Protein 5J6C (pdb70)

Structure (mmCIF, N/CA/C/O backbone):
data_5J6C
#
_entry.id   5J6C
#
_cell.length_a   67.908
_cell.length_b   70.732
_cell.length_c   87.882
_cell.angle_alpha   90.000
_cell.angle_beta   90.000
_cell.angle_gamma   90.000
#
_symmetry.space_group_name_H-M   'P 21 21 21'
#
loop_
_entity.id
_entity.type
_entity.pdbx_description
1 polymer 'Putative reductase'
2 non-polymer 'FLAVIN MONONUCLEOTIDE'
3 non-polymer IMIDAZOLE
4 water water
#
loop_
_atom_site.group_PDB
_atom_site.id
_atom_site.type_symbol
_atom_site.label_atom_id
_atom_site.label_alt_id
_atom_site.label_comp_id
_atom_site.label_asym_id
_atom_site.label_entity_id
_atom_site.label_seq_id
_atom_site.pdbx_PDB_ins_code
_atom_site.Cartn_x
_atom_site.Cartn_y
_atom_site.Cartn_z
_atom_site.occupancy
_atom_site.B_iso_or_equiv
_atom_site.auth_seq_id
_atom_site.auth_comp_id
_atom_site.auth_asym_id
_atom_site.auth_atom_id
_atom_site.pdbx_PDB_model_num
ATOM 1 N N . MET A 1 29 ? 8.445 142.636 12.939 1.00 25.07 7 MET A N 1
ATOM 2 C CA . MET A 1 29 ? 8.987 143.967 13.246 1.00 32.23 7 MET A CA 1
ATOM 3 C C . MET A 1 29 ? 7.938 145.060 13.070 1.00 28.22 7 MET A C 1
ATOM 4 O O . MET A 1 29 ? 7.703 145.855 13.982 1.00 27.85 7 MET A O 1
ATOM 9 N N . ILE A 1 30 ? 7.311 145.111 11.890 1.00 23.04 8 ILE A N 1
ATOM 10 C CA . ILE A 1 30 ? 6.094 145.903 11.761 1.00 24.76 8 ILE A CA 1
ATOM 11 C C . ILE A 1 30 ? 5.042 145.409 12.749 1.00 23.71 8 ILE A C 1
ATOM 12 O O . ILE A 1 30 ? 4.357 146.210 13.392 1.00 22.06 8 ILE A O 1
ATOM 17 N N . GLY A 1 31 ? 4.910 144.084 12.902 1.00 25.81 9 GLY A N 1
ATOM 18 C CA . GLY A 1 31 ? 4.016 143.556 13.927 1.00 22.74 9 GLY A CA 1
ATOM 19 C C . GLY A 1 31 ? 4.460 143.961 15.318 1.00 20.55 9 GLY A C 1
ATOM 20 O O . GLY A 1 31 ? 3.660 144.403 16.140 1.00 24.68 9 GLY A O 1
ATOM 21 N N . PHE A 1 32 ? 5.756 143.828 15.582 1.00 24.00 10 PHE A N 1
ATOM 22 C CA . PHE A 1 32 ? 6.385 144.384 16.779 1.00 25.37 10 PHE A CA 1
ATOM 23 C C . PHE A 1 32 ? 5.981 145.843 17.022 1.00 25.60 10 PHE A C 1
ATOM 24 O O . PHE A 1 32 ? 5.532 146.205 18.119 1.00 23.45 10 PHE A O 1
ATOM 32 N N . LEU A 1 33 ? 6.112 146.695 15.996 1.00 22.28 11 LEU A N 1
ATOM 33 C CA . LEU A 1 33 ? 5.844 148.124 16.186 1.00 24.76 11 LEU A CA 1
ATOM 34 C C . LEU A 1 33 ? 4.354 148.426 16.293 1.00 23.59 11 LEU A C 1
ATOM 35 O O . LEU A 1 33 ? 3.969 149.386 16.973 1.00 21.49 11 LEU A O 1
ATOM 40 N N . LYS A 1 34 ? 3.505 147.643 15.617 1.00 22.88 12 LYS A N 1
ATOM 41 C CA . LYS A 1 34 ? 2.064 147.834 15.751 1.00 21.56 12 LYS A CA 1
ATOM 42 C C . LYS A 1 34 ? 1.586 147.599 17.181 1.00 22.96 12 LYS A C 1
ATOM 43 O O . LYS A 1 34 ? 0.587 148.193 17.607 1.00 25.14 12 LYS A O 1
ATOM 49 N N . LYS A 1 35 ? 2.270 146.739 17.929 1.00 20.69 13 LYS A N 1
ATOM 50 C CA . LYS A 1 35 ? 1.896 146.439 19.304 1.00 24.09 13 LYS A CA 1
ATOM 51 C C . LYS A 1 35 ? 2.562 147.357 20.328 1.00 23.48 13 LYS A C 1
ATOM 52 O O . LYS A 1 35 ? 2.258 147.241 21.519 1.00 25.43 13 LYS A O 1
ATOM 58 N N . ARG A 1 36 ? 3.468 148.247 19.902 1.00 20.96 14 ARG A N 1
ATOM 59 C CA . ARG A 1 36 ? 4.118 149.201 20.801 1.00 19.49 14 ARG A CA 1
ATOM 60 C C . ARG A 1 36 ? 3.178 150.374 21.065 1.00 19.18 14 ARG A C 1
ATOM 61 O O . ARG A 1 36 ? 2.885 151.155 20.153 1.00 18.31 14 ARG A O 1
ATOM 69 N N . ARG A 1 37 ? 2.713 150.500 22.311 1.00 22.03 15 ARG A N 1
ATOM 70 C CA . ARG A 1 37 ? 1.861 151.597 22.766 1.00 19.84 15 ARG A CA 1
ATOM 71 C C . ARG A 1 37 ? 2.449 152.179 24.044 1.00 20.87 15 ARG A C 1
ATOM 72 O O . ARG A 1 37 ? 2.983 151.440 24.873 1.00 23.39 15 ARG A O 1
ATOM 80 N N . SER A 1 38 ? 2.349 153.497 24.206 1.00 19.14 16 SER A N 1
ATOM 81 C CA . SER A 1 38 ? 2.873 154.132 25.412 1.00 22.49 16 SER A CA 1
ATOM 82 C C . SER A 1 38 ? 2.058 153.723 26.635 1.00 19.52 16 SER A C 1
ATOM 83 O O . SER A 1 38 ? 0.826 153.720 26.617 1.00 19.23 16 SER A O 1
ATOM 86 N N . ILE A 1 39 ? 2.756 153.395 27.713 1.00 21.11 17 ILE A N 1
ATOM 87 C CA . ILE A 1 39 ? 2.127 152.885 28.924 1.00 22.51 17 ILE A CA 1
ATOM 88 C C . ILE A 1 39 ? 2.432 153.846 30.066 1.00 20.97 17 ILE A C 1
ATOM 89 O O . ILE A 1 39 ? 3.593 154.195 30.303 1.00 20.13 17 ILE A O 1
ATOM 94 N N . ARG A 1 40 ? 1.385 154.275 30.764 1.00 21.73 18 ARG A N 1
ATOM 95 C CA . ARG A 1 40 ? 1.509 155.214 31.867 1.00 19.40 18 ARG A CA 1
ATOM 96 C C . ARG A 1 40 ? 0.920 154.665 33.161 1.00 24.04 18 ARG A C 1
ATOM 97 O O . ARG A 1 40 ? 0.836 155.403 34.150 1.00 23.57 18 ARG A O 1
ATOM 105 N N . LYS A 1 41 ? 0.492 153.398 33.179 1.00 21.46 19 LYS A N 1
ATOM 106 C CA . LYS A 1 41 ? 0.005 152.742 34.391 1.00 24.12 19 LYS A CA 1
ATOM 107 C C . LYS A 1 41 ? 0.667 151.372 34.503 1.00 23.25 19 LYS A C 1
ATOM 108 O O . LYS A 1 41 ? 0.603 150.578 33.557 1.00 22.33 19 LYS A O 1
ATOM 114 N N . TYR A 1 42 ? 1.311 151.098 35.649 1.00 20.06 20 TYR A N 1
ATOM 115 C CA . TYR A 1 42 ? 2.212 149.957 35.779 1.00 23.90 20 TYR A CA 1
ATOM 116 C C . TYR A 1 42 ? 1.854 149.066 36.965 1.00 25.12 20 TYR A C 1
ATOM 117 O O . TYR A 1 42 ? 1.348 149.531 37.991 1.00 25.25 20 TYR A O 1
ATOM 126 N N . LYS A 1 43 ? 2.147 147.776 36.815 1.00 20.22 21 LYS A N 1
ATOM 127 C CA . LYS A 1 43 ? 2.060 146.871 37.947 1.00 27.29 21 LYS A CA 1
ATOM 128 C C . LYS A 1 43 ? 3.101 147.256 38.997 1.00 26.89 21 LYS A C 1
ATOM 129 O O . LYS A 1 43 ? 4.094 147.925 38.708 1.00 22.87 21 LYS A O 1
ATOM 135 N N . ASP A 1 44 ? 2.846 146.843 40.238 1.00 28.20 22 ASP A N 1
ATOM 136 C CA . ASP A 1 44 ? 3.711 147.188 41.367 1.00 32.48 22 ASP A CA 1
ATOM 137 C C . ASP A 1 44 ? 4.822 146.144 41.472 1.00 29.34 22 ASP A C 1
ATOM 138 O O . ASP A 1 44 ? 4.917 145.373 42.423 1.00 28.66 22 ASP A O 1
ATOM 143 N N . VAL A 1 45 ? 5.672 146.135 40.448 1.00 28.11 23 VAL A N 1
ATOM 144 C CA . VAL A 1 45 ? 6.647 145.074 40.217 1.00 26.42 23 VAL A CA 1
ATOM 145 C C . VAL A 1 45 ? 7.949 145.713 39.754 1.00 27.49 23 VAL A C 1
ATOM 146 O O . VAL A 1 45 ? 7.951 146.497 38.801 1.00 27.96 23 VAL A O 1
ATOM 150 N N . GLU A 1 46 ? 9.056 145.374 40.412 1.00 27.03 24 GLU A N 1
ATOM 151 C CA . GLU A 1 46 ? 10.355 145.880 39.997 1.00 23.79 24 GLU A CA 1
ATOM 152 C C . GLU A 1 46 ? 10.704 145.354 38.604 1.00 31.72 24 GLU A C 1
ATOM 153 O O . GLU A 1 46 ? 10.252 144.281 38.195 1.00 33.54 24 GLU A O 1
ATOM 159 N N . VAL A 1 47 ? 11.492 146.121 37.852 1.00 27.51 25 VAL A N 1
ATOM 160 C CA . VAL A 1 47 ? 12.023 145.638 36.579 1.00 25.50 25 VAL A CA 1
ATOM 161 C C . VAL A 1 47 ? 13.317 144.890 36.875 1.00 27.22 25 VAL A C 1
ATOM 162 O O . VAL A 1 47 ? 14.257 145.463 37.432 1.00 22.15 25 VAL A O 1
ATOM 166 N N . GLU A 1 48 ? 13.356 143.599 36.542 1.00 25.42 26 GLU A N 1
ATOM 167 C CA . GLU A 1 48 ? 14.445 142.765 37.029 1.00 29.11 26 GLU A CA 1
ATOM 168 C C . GLU A 1 48 ? 15.743 143.134 36.334 1.00 27.80 26 GLU A C 1
ATOM 169 O O . GLU A 1 48 ? 15.747 143.640 35.206 1.00 28.01 26 GLU A O 1
ATOM 175 N N . LYS A 1 49 ? 16.851 142.868 37.034 1.00 24.31 27 LYS A N 1
ATOM 176 C CA . LYS A 1 49 ? 18.154 143.388 36.636 1.00 31.72 27 LYS A CA 1
ATOM 177 C C . LYS A 1 49 ? 18.531 142.919 35.242 1.00 32.83 27 LYS A C 1
ATOM 178 O O . LYS A 1 49 ? 19.127 143.678 34.460 1.00 30.43 27 LYS A O 1
ATOM 184 N N . GLU A 1 50 ? 18.156 141.685 34.900 1.00 25.31 28 GLU A N 1
ATOM 185 C CA . GLU A 1 50 ? 18.522 141.125 33.606 1.00 29.49 28 GLU A CA 1
ATOM 186 C C . GLU A 1 50 ? 17.859 141.875 32.449 1.00 28.57 28 GLU A C 1
ATOM 187 O O . GLU A 1 50 ? 18.424 141.942 31.351 1.00 25.43 28 GLU A O 1
ATOM 193 N N . LYS A 1 51 ? 16.666 142.437 32.668 1.00 27.93 29 LYS A N 1
ATOM 194 C CA . LYS A 1 51 ? 16.013 143.219 31.622 1.00 20.53 29 LYS A CA 1
ATOM 195 C C . LYS A 1 51 ? 16.563 144.639 31.571 1.00 21.93 29 LYS A C 1
ATOM 196 O O . LYS A 1 51 ? 16.799 145.168 30.481 1.00 24.75 29 LYS A O 1
ATOM 202 N N . LEU A 1 52 ? 16.775 145.270 32.732 1.00 22.75 30 LEU A N 1
ATOM 203 C CA . LEU A 1 52 ? 17.459 146.561 32.761 1.00 21.96 30 LEU A CA 1
ATOM 204 C C . LEU A 1 52 ? 18.761 146.503 31.979 1.00 25.06 30 LEU A C 1
ATOM 205 O O . LEU A 1 52 ? 19.049 147.396 31.166 1.00 23.04 30 LEU A O 1
ATOM 210 N N . ASP A 1 53 ? 19.544 145.436 32.190 1.00 22.61 31 ASP A N 1
ATOM 211 C CA . ASP A 1 53 ? 20.855 145.333 31.562 1.00 24.00 31 ASP A CA 1
ATOM 212 C C . ASP A 1 53 ? 20.742 145.308 30.041 1.00 22.42 31 ASP A C 1
ATOM 213 O O . ASP A 1 53 ? 21.528 145.957 29.347 1.00 21.77 31 ASP A O 1
ATOM 218 N N . LYS A 1 54 ? 19.775 144.559 29.506 1.00 24.24 32 LYS A N 1
ATOM 219 C CA . LYS A 1 54 ? 19.605 144.512 28.059 1.00 25.65 32 LYS A CA 1
ATOM 220 C C . LYS A 1 54 ? 19.125 145.857 27.512 1.00 24.09 32 LYS A C 1
ATOM 221 O O . LYS A 1 54 ? 19.517 146.254 26.410 1.00 23.95 32 LYS A O 1
ATOM 227 N N . ILE A 1 55 ? 18.282 146.571 28.266 1.00 21.70 33 ILE A N 1
ATOM 228 C CA . ILE A 1 55 ? 17.846 147.911 27.853 1.00 23.30 33 ILE A CA 1
ATOM 229 C C . ILE A 1 55 ? 19.034 148.865 27.770 1.00 23.96 33 ILE A C 1
ATOM 230 O O . ILE A 1 55 ? 19.166 149.642 26.817 1.00 22.52 33 ILE A O 1
ATOM 235 N N . LEU A 1 56 ? 19.921 148.817 28.762 1.00 23.87 34 LEU A N 1
ATOM 236 C CA . LEU A 1 56 ? 21.088 149.689 28.739 1.00 23.72 34 LEU A CA 1
ATOM 237 C C . LEU A 1 56 ? 22.038 149.328 27.597 1.00 24.92 34 LEU A C 1
ATOM 238 O O . LEU A 1 56 ? 22.649 150.216 26.995 1.00 23.06 34 LEU A O 1
ATOM 243 N N . LYS A 1 57 ? 22.180 148.030 27.293 1.00 25.35 35 LYS A N 1
ATOM 244 C CA . LYS A 1 57 ? 23.002 147.605 26.160 1.00 26.31 35 LYS A CA 1
ATOM 245 C C . LYS A 1 57 ? 22.463 148.148 24.844 1.00 22.52 35 LYS A C 1
ATOM 246 O O . LYS A 1 57 ? 23.237 148.588 23.992 1.00 25.44 35 LYS A O 1
ATOM 252 N N . ALA A 1 58 ? 21.140 148.108 24.647 1.00 23.36 36 ALA A N 1
ATOM 253 C CA . ALA A 1 58 ? 20.571 148.684 23.428 1.00 23.52 36 ALA A CA 1
ATOM 254 C C . ALA A 1 58 ? 20.871 150.173 23.337 1.00 24.50 36 ALA A C 1
ATOM 255 O O . ALA A 1 58 ? 21.250 150.674 22.269 1.00 23.48 36 ALA A O 1
ATOM 257 N N . ALA A 1 59 ? 20.717 150.895 24.451 1.00 25.38 37 ALA A N 1
ATOM 258 C CA . ALA A 1 59 ? 21.007 152.330 24.455 1.00 21.31 37 ALA A CA 1
ATOM 259 C C . ALA A 1 59 ? 22.464 152.607 24.102 1.00 23.31 37 ALA A C 1
ATOM 260 O O . ALA A 1 59 ? 22.757 153.516 23.315 1.00 24.62 37 ALA A O 1
ATOM 262 N N . LEU A 1 60 ? 23.392 151.825 24.659 1.00 22.38 38 LEU A N 1
ATOM 263 C CA . LEU A 1 60 ? 24.808 152.052 24.402 1.00 22.84 38 LEU A CA 1
ATOM 264 C C . LEU A 1 60 ? 25.224 151.708 22.973 1.00 22.63 38 LEU A C 1
ATOM 265 O O . LEU A 1 60 ? 26.343 152.053 22.578 1.00 20.42 38 LEU A O 1
ATOM 270 N N . LEU A 1 61 ? 24.367 151.038 22.202 1.00 17.41 39 LEU A N 1
ATOM 271 C CA . LEU A 1 61 ? 24.662 150.676 20.818 1.00 23.45 39 LEU A CA 1
ATOM 272 C C . LEU A 1 61 ? 24.067 151.663 19.821 1.00 23.00 39 LEU A C 1
ATOM 273 O O . LEU A 1 61 ? 24.121 151.423 18.609 1.00 20.20 39 LEU A O 1
ATOM 278 N N . ALA A 1 62 ? 23.491 152.756 20.306 1.00 21.27 40 ALA A N 1
ATOM 279 C CA . ALA A 1 62 ? 22.786 153.675 19.429 1.00 22.02 40 ALA A CA 1
ATOM 280 C C . ALA A 1 62 ? 23.771 154.429 18.533 1.00 23.54 40 ALA A C 1
ATOM 281 O O . ALA A 1 62 ? 24.844 154.848 18.994 1.00 21.60 40 ALA A O 1
ATOM 283 N N . PRO A 1 63 ? 23.437 154.623 17.254 1.00 21.90 41 PRO A N 1
ATOM 284 C CA . PRO A 1 63 ? 24.289 155.453 16.400 1.00 19.17 41 PRO A CA 1
ATOM 285 C C . PRO A 1 63 ? 24.214 156.905 16.848 1.00 22.94 41 PRO A C 1
ATOM 286 O O . PRO A 1 63 ? 23.152 157.399 17.237 1.00 20.27 41 PRO A O 1
ATOM 290 N N . SER A 1 64 ? 25.355 157.585 16.799 1.00 20.94 42 SER A N 1
ATOM 291 C CA . SER A 1 64 ? 25.436 158.984 17.192 1.00 22.79 42 SER A CA 1
ATOM 292 C C . SER A 1 64 ? 26.218 159.764 16.143 1.00 22.08 42 SER A C 1
ATOM 293 O O . SER A 1 64 ? 27.051 159.209 15.429 1.00 22.18 42 SER A O 1
ATOM 296 N N . SER A 1 65 ? 25.919 161.054 16.031 1.00 25.79 43 SER A N 1
ATOM 297 C CA . SER A 1 65 ? 26.656 161.912 15.111 1.00 23.38 43 SER A CA 1
ATOM 298 C C . SER A 1 65 ? 28.151 161.836 15.396 1.00 25.10 43 SER A C 1
ATOM 299 O O . SER A 1 65 ? 28.577 161.947 16.546 1.00 26.29 43 SER A O 1
ATOM 302 N N . LYS A 1 66 ? 28.946 161.601 14.348 1.00 26.05 44 LYS A N 1
ATOM 303 C CA . LYS A 1 66 ? 30.407 161.505 14.445 1.00 25.42 44 LYS A CA 1
ATOM 304 C C . LYS A 1 66 ? 30.876 160.414 15.402 1.00 28.54 44 LYS A C 1
ATOM 305 O O . LYS A 1 66 ? 32.008 160.468 15.902 1.00 28.76 44 LYS A O 1
ATOM 311 N N . GLY A 1 67 ? 30.031 159.429 15.688 1.00 25.99 45 GLY A N 1
ATOM 312 C CA . GLY A 1 67 ? 30.338 158.432 16.703 1.00 28.47 45 GLY A CA 1
ATOM 313 C C . GLY A 1 67 ? 30.618 158.996 18.087 1.00 30.19 45 GLY A C 1
ATOM 314 O O . GLY A 1 67 ? 31.125 158.278 18.955 1.00 33.15 45 GLY A O 1
ATOM 315 N N . LEU A 1 68 ? 30.269 160.268 18.321 1.00 27.94 46 LEU A N 1
ATOM 316 C CA . LEU A 1 68 ? 30.710 160.963 19.527 1.00 27.33 46 LEU A CA 1
ATOM 317 C C . LEU A 1 68 ? 29.979 160.516 20.784 1.00 32.10 46 LEU A C 1
ATOM 318 O O . LEU A 1 68 ? 30.452 160.811 21.889 1.00 32.41 46 LEU A O 1
ATOM 323 N N . ARG A 1 69 ? 28.832 159.849 20.650 1.00 26.51 47 ARG A N 1
ATOM 324 C CA . ARG A 1 69 ? 28.076 159.342 21.796 1.00 26.75 47 ARG A CA 1
ATOM 325 C C . ARG A 1 69 ? 27.895 160.409 22.883 1.00 26.52 47 ARG A C 1
ATOM 326 O O . ARG A 1 69 ? 28.273 160.225 24.037 1.00 21.64 47 ARG A O 1
ATOM 334 N N . THR A 1 70 ? 27.289 161.537 22.500 1.00 26.70 48 THR A N 1
ATOM 335 C CA . THR A 1 70 ? 27.165 162.657 23.433 1.00 26.42 48 THR A CA 1
ATOM 336 C C . THR A 1 70 ? 26.291 162.334 24.645 1.00 27.29 48 THR A C 1
ATOM 337 O O . THR A 1 70 ? 26.349 163.062 25.639 1.00 23.95 48 THR A O 1
ATOM 341 N N . TRP A 1 71 ? 25.476 161.282 24.584 1.00 24.81 49 TRP A N 1
ATOM 342 C CA . TRP A 1 71 ? 24.485 161.048 25.617 1.00 22.26 49 TRP A CA 1
ATOM 343 C C . TRP A 1 71 ? 25.102 160.416 26.867 1.00 26.39 49 TRP A C 1
ATOM 344 O O . TRP A 1 71 ? 26.256 159.982 26.881 1.00 23.89 49 TRP A O 1
ATOM 355 N N . GLU A 1 72 ? 24.310 160.417 27.942 1.00 23.86 50 GLU A N 1
ATOM 356 C CA . GLU A 1 72 ? 24.541 159.632 29.154 1.00 27.89 50 GLU A CA 1
ATOM 357 C C . GLU A 1 72 ? 23.183 159.278 29.739 1.00 23.75 50 GLU A C 1
ATOM 358 O O . GLU A 1 72 ? 22.177 159.937 29.463 1.00 21.04 50 GLU A O 1
ATOM 364 N N . PHE A 1 73 ? 23.163 158.235 30.559 1.00 19.36 51 PHE A N 1
ATOM 365 C CA . PHE A 1 73 ? 21.922 157.675 31.076 1.00 22.05 51 PHE A CA 1
ATOM 366 C C . PHE A 1 73 ? 21.966 157.637 32.595 1.00 21.85 51 PHE A C 1
ATOM 367 O O . PHE A 1 73 ? 22.954 157.192 33.187 1.00 22.31 51 PHE A O 1
ATOM 375 N N . ILE A 1 74 ? 20.911 158.140 33.217 1.00 20.06 52 ILE A N 1
ATOM 376 C CA . ILE A 1 74 ? 20.742 158.072 34.658 1.00 21.28 52 ILE A CA 1
ATOM 377 C C . ILE A 1 74 ? 19.578 157.132 34.925 1.00 21.51 52 ILE A C 1
ATOM 378 O O . ILE A 1 74 ? 18.412 157.456 34.644 1.00 17.71 52 ILE A O 1
ATOM 383 N N . VAL A 1 75 ? 19.911 155.955 35.441 1.00 20.83 53 VAL A N 1
ATOM 384 C CA . VAL A 1 75 ? 18.928 154.969 35.859 1.00 17.75 53 VAL A CA 1
ATOM 385 C C . VAL A 1 75 ? 18.395 155.354 37.232 1.00 22.77 53 VAL A C 1
ATOM 386 O O . VAL A 1 75 ? 19.166 155.545 38.182 1.00 25.14 53 VAL A O 1
ATOM 390 N N . VAL A 1 76 ? 17.074 155.447 37.354 1.00 19.95 54 VAL A N 1
ATOM 391 C CA . VAL A 1 76 ? 16.441 155.848 38.604 1.00 22.11 54 VAL A CA 1
ATOM 392 C C . VAL A 1 76 ? 15.431 154.784 39.002 1.00 22.84 54 VAL A C 1
ATOM 393 O O . VAL A 1 76 ? 14.500 154.496 38.243 1.00 22.17 54 VAL A O 1
ATOM 397 N N . ASP A 1 77 ? 15.616 154.195 40.186 1.00 24.31 55 ASP A N 1
ATOM 398 C CA . ASP A 1 77 ? 14.635 153.279 40.748 1.00 27.28 55 ASP A CA 1
ATOM 399 C C . ASP A 1 77 ? 14.290 153.608 42.191 1.00 25.58 55 ASP A C 1
ATOM 400 O O . ASP A 1 77 ? 13.486 152.889 42.799 1.00 29.70 55 ASP A O 1
ATOM 405 N N . ASP A 1 78 ? 14.881 154.658 42.754 1.00 26.66 56 ASP A N 1
ATOM 406 C CA . ASP A 1 78 ? 14.528 155.113 44.090 1.00 24.43 56 ASP A CA 1
ATOM 407 C C . ASP A 1 78 ? 13.165 155.789 44.062 1.00 28.56 56 ASP A C 1
ATOM 408 O O . ASP A 1 78 ? 12.936 156.717 43.279 1.00 26.53 56 ASP A O 1
ATOM 413 N N . LYS A 1 79 ? 12.256 155.326 44.925 1.00 28.30 57 LYS A N 1
ATOM 414 C CA . LYS A 1 79 ? 10.872 155.774 44.834 1.00 31.38 57 LYS A CA 1
ATOM 415 C C . LYS A 1 79 ? 10.764 157.273 45.093 1.00 31.60 57 LYS A C 1
ATOM 416 O O . LYS A 1 79 ? 10.002 157.978 44.415 1.00 27.94 57 LYS A O 1
ATOM 422 N N . GLU A 1 80 ? 11.542 157.781 46.053 1.00 28.84 58 GLU A N 1
ATOM 423 C CA . GLU A 1 80 ? 11.485 159.202 46.366 1.00 31.94 58 GLU A CA 1
ATOM 424 C C . GLU A 1 80 ? 11.980 160.043 45.198 1.00 28.05 58 GLU A C 1
ATOM 425 O O . GLU A 1 80 ? 11.382 161.074 44.877 1.00 27.95 58 GLU A O 1
ATOM 431 N N . LYS A 1 81 ? 13.068 159.614 44.549 1.00 26.75 59 LYS A N 1
ATOM 432 C CA . LYS A 1 81 ? 13.547 160.293 43.347 1.00 26.08 59 LYS A CA 1
ATOM 433 C C . LYS A 1 81 ? 12.493 160.279 42.250 1.00 23.58 59 LYS A C 1
ATOM 434 O O . LYS A 1 81 ? 12.347 161.256 41.509 1.00 21.01 59 LYS A O 1
ATOM 440 N N . LEU A 1 82 ? 11.764 159.169 42.119 1.00 24.46 60 LEU A N 1
ATOM 441 C CA . LEU A 1 82 ? 10.755 159.063 41.071 1.00 22.19 60 LEU A CA 1
ATOM 442 C C . LEU A 1 82 ? 9.601 160.024 41.321 1.00 23.80 60 LEU A C 1
ATOM 443 O O . LEU A 1 82 ? 9.049 160.604 40.376 1.00 22.06 60 LEU A O 1
ATOM 448 N N . ILE A 1 83 ? 9.215 160.188 42.590 1.00 24.62 61 ILE A N 1
ATOM 449 C CA . ILE A 1 83 ? 8.215 161.188 42.954 1.00 22.82 61 ILE A CA 1
ATOM 450 C C . ILE A 1 83 ? 8.713 162.584 42.592 1.00 24.27 61 ILE A C 1
ATOM 451 O O . ILE A 1 83 ? 8.011 163.364 41.933 1.00 21.55 61 ILE A O 1
ATOM 456 N N . ASN A 1 84 ? 9.937 162.917 43.020 1.00 20.53 62 ASN A N 1
ATOM 457 C CA . ASN A 1 84 ? 10.520 164.215 42.689 1.00 24.72 62 ASN A CA 1
ATOM 458 C C . ASN A 1 84 ? 10.496 164.460 41.183 1.00 22.94 62 ASN A C 1
ATOM 459 O O . ASN A 1 84 ? 10.080 165.525 40.724 1.00 20.88 62 ASN A O 1
ATOM 464 N N . LEU A 1 85 ? 10.899 163.455 40.400 1.00 18.43 63 LEU A N 1
ATOM 465 C CA . LEU A 1 85 ? 10.972 163.622 38.953 1.00 21.24 63 LEU A CA 1
ATOM 466 C C . LEU A 1 85 ? 9.593 163.697 38.302 1.00 19.92 63 LEU A C 1
ATOM 467 O O . LEU A 1 85 ? 9.452 164.307 37.238 1.00 22.12 63 LEU A O 1
ATOM 472 N N . SER A 1 86 ? 8.566 163.097 38.912 1.00 17.95 64 SER A N 1
ATOM 473 C CA . SER A 1 86 ? 7.218 163.206 38.357 1.00 18.95 64 SER A CA 1
ATOM 474 C C . SER A 1 86 ? 6.682 164.629 38.419 1.00 21.31 64 SER A C 1
ATOM 475 O O . SER A 1 86 ? 5.682 164.939 37.752 1.00 20.65 64 SER A O 1
ATOM 478 N N . GLN A 1 87 ? 7.308 165.489 39.223 1.00 20.23 65 GLN A N 1
ATOM 479 C CA . GLN A 1 87 ? 6.944 166.896 39.340 1.00 22.66 65 GLN A CA 1
ATOM 480 C C . GLN A 1 87 ? 7.710 167.802 38.374 1.00 22.40 65 GLN A C 1
ATOM 481 O O . GLN A 1 87 ? 7.630 169.026 38.506 1.00 21.74 65 GLN A O 1
ATOM 487 N N . CYS A 1 88 ? 8.445 167.241 37.404 1.00 19.71 66 CYS A N 1
ATOM 488 C CA . CYS A 1 88 ? 9.348 168.069 36.604 1.00 19.31 66 CYS A CA 1
ATOM 489 C C . CYS A 1 88 ? 8.600 169.031 35.693 1.00 21.27 66 CYS A C 1
ATOM 490 O O . CYS A 1 88 ? 9.168 170.042 35.271 1.00 20.77 66 CYS A O 1
ATOM 493 N N . ARG A 1 89 ? 7.349 168.734 35.376 1.00 22.17 67 ARG A N 1
ATOM 494 C CA . ARG A 1 89 ? 6.468 169.653 34.669 1.00 20.12 67 ARG A CA 1
ATOM 495 C C . ARG A 1 89 ? 5.211 169.757 35.530 1.00 21.83 67 ARG A C 1
ATOM 496 O O . ARG A 1 89 ? 4.366 168.851 35.531 1.00 23.62 67 ARG A O 1
ATOM 504 N N . THR A 1 90 ? 5.123 170.848 36.304 1.00 21.08 68 THR A N 1
ATOM 505 C CA . THR A 1 90 ? 4.045 170.994 37.280 1.00 22.63 68 THR A CA 1
ATOM 506 C C . THR A 1 90 ? 2.681 171.034 36.624 1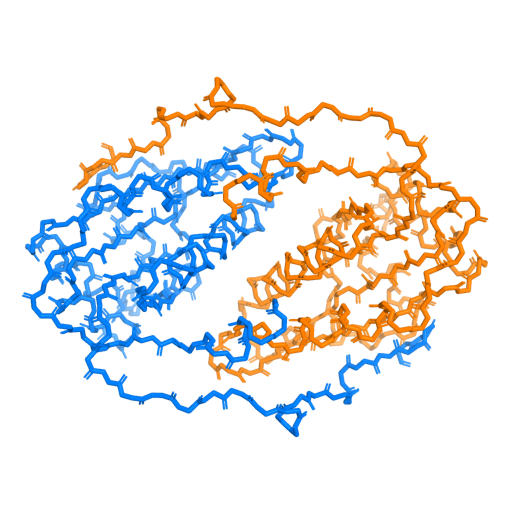.00 22.01 68 THR A C 1
ATOM 507 O O . THR A 1 90 ? 1.676 170.800 37.302 1.00 23.71 68 THR A O 1
ATOM 511 N N . LYS A 1 91 ? 2.614 171.340 35.331 1.00 20.92 69 LYS A N 1
ATOM 512 C CA . LYS A 1 91 ? 1.330 171.419 34.656 1.00 21.44 69 LYS A CA 1
ATOM 513 C C . LYS A 1 91 ? 0.978 170.136 33.914 1.00 24.17 69 LYS A C 1
ATOM 514 O O . LYS A 1 91 ? -0.015 170.111 33.187 1.00 28.59 69 LYS A O 1
ATOM 520 N N . GLY A 1 92 ? 1.750 169.064 34.105 1.00 23.97 70 GLY A N 1
ATOM 521 C CA . GLY A 1 92 ? 1.434 167.781 33.507 1.00 24.04 70 GLY A CA 1
ATOM 522 C C . GLY A 1 92 ? 2.480 167.306 32.519 1.00 30.11 70 GLY A C 1
ATOM 523 O O . GLY A 1 92 ? 3.212 168.121 31.946 1.00 21.02 70 GLY A O 1
ATOM 524 N N . GLY A 1 93 ? 2.560 165.988 32.307 1.00 23.79 71 GLY A N 1
ATOM 525 C CA . GLY A 1 93 ? 3.517 165.442 31.368 1.00 23.24 71 GLY A CA 1
ATOM 526 C C . GLY A 1 93 ? 4.170 164.183 31.894 1.00 23.96 71 GLY A C 1
ATOM 527 O O . GLY A 1 93 ? 4.336 163.197 31.162 1.00 20.17 71 GLY A O 1
ATOM 528 N N . GLY A 1 94 ? 4.548 164.210 33.167 1.00 23.85 72 GLY A N 1
ATOM 529 C CA . GLY A 1 94 ? 5.219 163.077 33.780 1.00 22.01 72 GLY A CA 1
ATOM 530 C C . GLY A 1 94 ? 4.693 162.704 35.155 1.00 20.06 72 GLY A C 1
ATOM 531 O O . GLY A 1 94 ? 5.390 162.029 35.918 1.00 17.94 72 GLY A O 1
ATOM 532 N N . PHE A 1 95 ? 3.466 163.131 35.481 1.00 18.80 73 PHE A N 1
ATOM 533 C CA . PHE A 1 95 ? 2.904 162.827 36.798 1.00 20.88 73 PHE A CA 1
ATOM 534 C C . PHE A 1 95 ? 2.877 161.326 37.059 1.00 18.40 73 PHE A C 1
ATOM 535 O O . PHE A 1 95 ? 3.095 160.881 38.194 1.00 21.74 73 PHE A O 1
ATOM 543 N N . PHE A 1 96 ? 2.608 160.527 36.023 1.00 20.09 74 PHE A N 1
ATOM 544 C CA . PHE A 1 96 ? 2.517 159.079 36.219 1.00 19.95 74 PHE A CA 1
ATOM 545 C C . PHE A 1 96 ? 3.847 158.477 36.648 1.00 24.88 74 PHE A C 1
ATOM 546 O O . PHE A 1 96 ? 3.883 157.337 37.132 1.00 23.47 74 PHE A O 1
ATOM 554 N N . LEU A 1 97 ? 4.948 159.212 36.471 1.00 20.66 75 LEU A N 1
ATOM 555 C CA . LEU A 1 97 ? 6.250 158.660 36.808 1.00 22.29 75 LEU A CA 1
ATOM 556 C C . LEU A 1 97 ? 6.330 158.271 38.280 1.00 22.44 75 LEU A C 1
ATOM 557 O O . LEU A 1 97 ? 7.085 157.362 38.638 1.00 28.32 75 LEU A O 1
ATOM 562 N N . LYS A 1 98 ? 5.534 158.913 39.138 1.00 24.17 76 LYS A N 1
ATOM 563 C CA . LYS A 1 98 ? 5.559 158.585 40.556 1.00 24.88 76 LYS A CA 1
ATOM 564 C C . LYS A 1 98 ? 5.161 157.138 40.824 1.00 30.86 76 LYS A C 1
ATOM 565 O O . LYS A 1 98 ? 5.544 156.590 41.864 1.00 33.94 76 LYS A O 1
ATOM 571 N N . ASN A 1 99 ? 4.412 156.509 39.916 1.00 27.00 77 ASN A N 1
ATOM 572 C CA . ASN A 1 99 ? 3.939 155.140 40.085 1.00 27.24 77 ASN A CA 1
ATOM 573 C C . ASN A 1 99 ? 4.706 154.141 39.244 1.00 29.67 77 ASN A C 1
ATOM 574 O O . ASN A 1 99 ? 4.290 152.979 39.151 1.00 28.65 77 ASN A O 1
ATOM 579 N N . ALA A 1 100 ? 5.777 154.558 38.630 1.00 29.15 78 ALA A N 1
ATOM 580 C CA . ALA A 1 100 ? 6.575 153.687 37.784 1.00 26.25 78 ALA A CA 1
ATOM 581 C C . ALA A 1 100 ? 7.653 153.013 38.618 1.00 26.97 78 ALA A C 1
ATOM 582 O O . ALA A 1 100 ? 8.119 153.584 39.606 1.00 23.86 78 ALA A O 1
ATOM 584 N N . PRO A 1 101 ? 8.062 151.792 38.248 1.00 24.25 79 PRO A N 1
ATOM 585 C CA . PRO A 1 101 ? 9.147 151.135 38.987 1.00 24.12 79 PRO A CA 1
ATOM 586 C C . PRO A 1 101 ? 10.525 151.556 38.526 1.00 27.62 79 PRO A C 1
ATOM 587 O O . PRO A 1 101 ? 11.500 151.349 39.263 1.00 22.30 79 PRO A O 1
ATOM 591 N N . LEU A 1 102 ? 10.639 152.127 37.330 1.00 20.60 80 LEU A N 1
ATOM 592 C CA . LEU A 1 102 ? 11.938 152.392 36.747 1.00 22.15 80 LEU A CA 1
ATOM 593 C C . LEU A 1 102 ? 11.832 153.602 35.830 1.00 24.04 80 LEU A C 1
ATOM 594 O O . LEU A 1 102 ? 10.781 153.862 35.240 1.00 21.20 80 LEU A O 1
ATOM 599 N N . ALA A 1 103 ? 12.926 154.350 35.738 1.00 19.81 81 ALA A N 1
ATOM 600 C CA . ALA A 1 103 ? 13.031 155.438 34.780 1.00 19.82 81 ALA A CA 1
ATOM 601 C C . ALA A 1 103 ? 14.475 155.512 34.320 1.00 21.53 81 ALA A C 1
ATOM 602 O O . ALA A 1 103 ? 15.398 155.166 35.064 1.00 20.19 81 ALA A O 1
ATOM 604 N N . ILE A 1 104 ? 14.659 155.924 33.070 1.00 19.74 82 ILE A N 1
ATOM 605 C CA . ILE A 1 104 ? 15.972 156.265 32.538 1.00 21.49 82 ILE A CA 1
ATOM 606 C C . ILE A 1 104 ? 15.896 157.698 32.035 1.00 17.59 82 ILE A C 1
ATOM 607 O O . ILE A 1 104 ? 15.136 157.991 31.104 1.00 19.29 82 ILE A O 1
ATOM 612 N N . VAL A 1 105 ? 16.668 158.580 32.656 1.00 18.66 83 VAL A N 1
ATOM 613 C CA . VAL A 1 105 ? 16.797 159.966 32.219 1.00 21.18 83 VAL A CA 1
ATOM 614 C C . VAL A 1 105 ? 17.917 160.019 31.189 1.00 22.66 83 VAL A C 1
ATOM 615 O O . VAL A 1 105 ? 19.041 159.587 31.474 1.00 22.15 83 VAL A O 1
ATOM 619 N N . ILE A 1 106 ? 17.608 160.522 29.990 1.00 22.53 84 ILE A N 1
ATOM 620 C CA . ILE A 1 106 ? 18.583 160.664 28.908 1.00 22.62 84 ILE A CA 1
ATOM 621 C C . ILE A 1 106 ? 19.101 162.101 28.900 1.00 21.55 84 ILE A C 1
ATOM 622 O O . ILE A 1 106 ? 18.352 163.047 28.620 1.00 17.18 84 ILE A O 1
ATOM 627 N N . ILE A 1 107 ? 20.393 162.263 29.182 1.00 21.82 85 ILE A N 1
ATOM 628 C CA . ILE A 1 107 ? 21.053 163.561 29.152 1.00 18.90 85 ILE A CA 1
ATOM 629 C C . ILE A 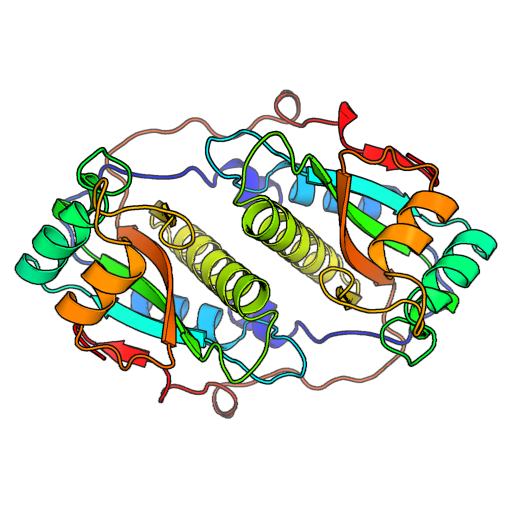1 107 ? 22.123 163.514 28.073 1.00 21.42 85 ILE A C 1
ATOM 630 O O . ILE A 1 107 ? 22.504 162.447 27.590 1.00 24.16 85 ILE A O 1
ATOM 635 N N . ALA A 1 108 ? 22.606 164.691 27.686 1.00 18.98 86 ALA A N 1
ATOM 636 C CA . ALA A 1 108 ? 23.600 164.770 26.630 1.00 20.67 86 ALA A CA 1
ATOM 637 C C . ALA A 1 108 ? 24.539 165.929 26.904 1.00 22.31 86 ALA A C 1
ATOM 638 O O . ALA A 1 108 ? 24.113 166.994 27.360 1.00 25.80 86 ALA A O 1
ATOM 640 N N . ASP A 1 109 ? 25.820 165.704 26.637 1.00 27.09 87 ASP A N 1
ATOM 641 C CA . ASP A 1 109 ? 26.837 166.749 26.724 1.00 30.39 87 ASP A CA 1
ATOM 642 C C . ASP A 1 109 ? 26.636 167.706 25.555 1.00 31.06 87 ASP A C 1
ATOM 643 O O . ASP A 1 109 ? 27.037 167.417 24.426 1.00 35.21 87 ASP A O 1
ATOM 648 N N . LYS A 1 110 ? 25.997 168.854 25.818 1.00 32.18 88 LYS A N 1
ATOM 649 C CA . LYS A 1 110 ? 25.609 169.753 24.734 1.00 34.59 88 LYS A CA 1
ATOM 650 C C . LYS A 1 110 ? 26.772 170.569 24.175 1.00 39.50 88 LYS A C 1
ATOM 651 O O . LYS A 1 110 ? 26.603 171.221 23.139 1.00 41.12 88 LYS A O 1
ATOM 657 N N . GLU A 1 111 ? 27.947 170.532 24.803 1.00 40.50 89 GLU A N 1
ATOM 658 C CA . GLU A 1 111 ? 29.138 171.115 24.193 1.00 43.44 89 GLU A CA 1
ATOM 659 C C . GLU A 1 111 ? 29.837 170.157 23.235 1.00 44.51 89 GLU A C 1
ATOM 660 O O . GLU A 1 111 ? 30.684 170.601 22.453 1.00 48.92 89 GLU A O 1
ATOM 666 N N . LYS A 1 112 ? 29.528 168.856 23.303 1.00 43.87 90 LYS A N 1
ATOM 667 C CA . LYS A 1 112 ? 30.187 167.879 22.437 1.00 46.01 90 LYS A CA 1
ATOM 668 C C . LYS A 1 112 ? 29.703 167.986 20.995 1.00 47.38 90 LYS A C 1
ATOM 669 O O . LYS A 1 112 ? 30.481 167.749 20.060 1.00 40.92 90 LYS A O 1
ATOM 675 N N . ASN A 1 113 ? 28.430 168.332 20.803 1.00 43.50 91 ASN A N 1
ATOM 676 C CA . ASN A 1 113 ? 27.817 168.429 19.487 1.00 42.94 91 ASN A CA 1
ATOM 677 C C . ASN A 1 113 ? 26.530 169.234 19.619 1.00 36.20 91 ASN A C 1
ATOM 678 O O . ASN A 1 113 ? 25.917 169.285 20.694 1.00 34.27 91 ASN A O 1
ATOM 683 N N . ASP A 1 114 ? 26.138 169.871 18.517 1.00 32.57 92 ASP A N 1
ATOM 684 C CA . ASP A 1 114 ? 24.883 170.609 18.440 1.00 33.73 92 ASP A CA 1
ATOM 685 C C . ASP A 1 114 ? 23.695 169.726 18.069 1.00 31.68 92 ASP A C 1
ATOM 686 O O . ASP A 1 114 ? 22.547 170.162 18.202 1.00 35.26 92 ASP A O 1
ATOM 691 N N . VAL A 1 115 ? 23.945 168.505 17.604 1.00 26.67 93 VAL A N 1
ATOM 692 C CA . VAL A 1 115 ? 22.880 167.575 17.252 1.00 24.12 93 VAL A CA 1
ATOM 693 C C . VAL A 1 115 ? 22.775 166.520 18.347 1.00 22.74 93 VAL A C 1
ATOM 694 O O . VAL A 1 115 ? 22.416 165.366 18.082 1.00 24.21 93 VAL A O 1
ATOM 698 N N . TRP A 1 116 ? 23.074 166.926 19.594 1.00 24.21 94 TRP A N 1
ATOM 699 C CA . TRP A 1 116 ? 22.834 166.068 20.754 1.00 22.75 94 TRP A CA 1
ATOM 700 C C . TRP A 1 116 ? 21.353 165.744 20.923 1.00 20.46 94 TRP A C 1
ATOM 701 O O . TRP A 1 116 ? 21.009 164.703 21.504 1.00 20.46 94 TRP A O 1
ATOM 712 N N . ILE A 1 117 ? 20.464 166.619 20.433 1.00 21.92 95 ILE A N 1
ATOM 713 C CA . ILE A 1 117 ? 19.029 166.326 20.447 1.00 18.46 95 ILE A CA 1
ATOM 714 C C . ILE A 1 117 ? 18.743 165.059 19.654 1.00 21.99 95 ILE A C 1
ATOM 715 O O . ILE A 1 117 ? 18.019 164.163 20.106 1.00 18.43 95 ILE A O 1
ATOM 720 N N . GLU A 1 118 ? 19.306 164.978 18.450 1.00 22.00 96 GLU A N 1
ATOM 721 C CA . GLU A 1 118 ? 19.162 163.784 17.634 1.00 19.02 96 GLU A CA 1
ATOM 722 C C . GLU A 1 118 ? 19.756 162.572 18.337 1.00 19.56 96 GLU A C 1
ATOM 723 O O . GLU A 1 118 ? 19.094 161.535 18.467 1.00 17.73 96 GLU A O 1
ATOM 729 N N . ASP A 1 119 ? 21.016 162.684 18.779 1.00 19.80 97 ASP A N 1
ATOM 730 C CA . ASP A 1 119 ? 21.687 161.584 19.466 1.00 21.00 97 ASP A CA 1
ATOM 731 C C . ASP A 1 119 ? 20.819 161.045 20.588 1.00 23.00 97 ASP A C 1
ATOM 732 O O . ASP A 1 119 ? 20.557 159.838 20.669 1.00 19.64 97 ASP A O 1
ATOM 737 N N . ALA A 1 120 ? 20.374 161.945 21.473 1.00 20.23 98 ALA A N 1
ATOM 738 C CA . ALA A 1 120 ? 19.606 161.530 22.637 1.00 21.03 98 ALA A CA 1
ATOM 739 C C . ALA A 1 120 ? 18.295 160.893 22.222 1.00 21.10 98 ALA A C 1
ATOM 740 O O . ALA A 1 120 ? 17.846 159.926 22.845 1.00 22.45 98 ALA A O 1
ATOM 742 N N . SER A 1 121 ? 17.672 161.423 21.162 1.00 20.01 99 SER A N 1
ATOM 743 C CA . SER A 1 121 ? 16.379 160.914 20.733 1.00 19.22 99 SER A CA 1
ATOM 744 C C . SER A 1 121 ? 16.503 159.490 20.209 1.00 19.71 99 SER A C 1
ATOM 745 O O . SER A 1 121 ? 15.617 158.658 20.444 1.00 20.43 99 SER A O 1
ATOM 748 N N . ILE A 1 122 ? 17.596 159.197 19.502 1.00 15.57 100 ILE A N 1
ATOM 749 C CA . ILE A 1 122 ? 17.804 157.856 18.971 1.00 19.69 100 ILE A CA 1
ATOM 750 C C . ILE A 1 122 ? 18.033 156.868 20.099 1.00 18.90 100 ILE A C 1
ATOM 751 O O . ILE A 1 122 ? 17.484 155.759 20.092 1.00 21.70 100 ILE A O 1
ATOM 756 N N . ALA A 1 123 ? 18.866 157.240 21.073 1.00 18.28 101 ALA A N 1
ATOM 757 C CA . ALA A 1 123 ? 19.110 156.346 22.198 1.00 20.72 101 ALA A CA 1
ATOM 758 C C . ALA A 1 123 ? 17.819 156.059 22.962 1.00 21.19 101 ALA A C 1
ATOM 759 O O . ALA A 1 123 ? 17.547 154.911 23.334 1.00 19.31 101 ALA A O 1
ATOM 761 N N . ALA A 1 124 ? 16.999 157.089 23.181 1.00 21.55 102 ALA A N 1
ATOM 762 C CA . ALA A 1 124 ? 15.733 156.889 23.875 1.00 19.73 102 ALA A CA 1
ATOM 763 C C . ALA A 1 124 ? 14.811 155.965 23.096 1.00 21.12 102 ALA A C 1
ATOM 764 O O . ALA A 1 124 ? 14.064 155.182 23.697 1.00 20.44 102 ALA A O 1
ATOM 766 N N . SER A 1 125 ? 14.836 156.043 21.763 1.00 20.36 103 SER A N 1
ATOM 767 C CA . SER A 1 125 ? 14.000 155.147 20.978 1.00 21.86 103 SER A CA 1
ATOM 768 C C . SER A 1 125 ? 14.503 153.718 21.082 1.00 19.10 103 SER A C 1
ATOM 769 O O . SER A 1 125 ? 13.702 152.787 21.191 1.00 18.68 103 SER A O 1
ATOM 772 N N . TYR A 1 126 ? 15.827 153.527 21.088 1.00 20.04 104 TYR A N 1
ATOM 773 C CA . TYR A 1 126 ? 16.370 152.185 21.288 1.00 21.03 104 TYR A CA 1
ATOM 774 C C . TYR A 1 126 ? 15.961 151.639 22.652 1.00 19.06 104 TYR A C 1
ATOM 775 O O . TYR A 1 126 ? 15.637 150.453 22.783 1.00 20.41 104 TYR A O 1
ATOM 784 N N . ILE A 1 127 ? 15.924 152.502 23.671 1.00 21.10 105 ILE A N 1
ATOM 785 C CA . ILE A 1 127 ? 15.503 152.075 25.006 1.00 21.84 105 ILE A CA 1
ATOM 786 C C . ILE A 1 127 ? 14.057 151.588 24.970 1.00 22.10 105 ILE A C 1
ATOM 787 O O . ILE A 1 127 ? 13.738 150.482 25.430 1.00 20.17 105 ILE A O 1
ATOM 792 N N . GLN A 1 128 ? 13.171 152.385 24.369 1.00 19.42 106 GLN A N 1
ATOM 793 C CA . GLN A 1 128 ? 11.760 152.018 24.307 1.00 17.63 106 GLN A CA 1
ATOM 794 C C . GLN A 1 128 ? 11.536 150.741 23.504 1.00 22.27 106 GLN A C 1
ATOM 795 O O . GLN A 1 128 ? 10.685 149.923 23.870 1.00 20.44 106 GLN A O 1
ATOM 801 N N . LEU A 1 129 ? 12.285 150.545 22.410 1.00 17.68 107 LEU A N 1
ATOM 802 C CA . LEU A 1 129 ? 12.095 149.334 21.611 1.00 21.19 107 LEU A CA 1
ATOM 803 C C . LEU A 1 129 ? 12.589 148.097 22.356 1.00 20.35 107 LEU A C 1
ATOM 804 O O . LEU A 1 129 ? 11.928 147.054 22.344 1.00 20.54 107 LEU A O 1
ATOM 809 N N . GLN A 1 130 ? 13.746 148.190 23.010 1.00 19.43 108 GLN A N 1
ATOM 810 C CA . GLN A 1 130 ? 14.241 147.042 23.758 1.00 21.44 108 GLN A CA 1
ATOM 811 C C . GLN A 1 130 ? 13.348 146.736 24.958 1.00 21.71 108 GLN A C 1
ATOM 812 O O . GLN A 1 130 ? 13.091 145.563 25.257 1.00 19.95 108 GLN A O 1
ATOM 818 N N . ALA A 1 131 ? 12.830 147.768 25.631 1.00 19.52 109 ALA A N 1
ATOM 819 C CA . ALA A 1 131 ? 11.829 147.523 26.669 1.00 17.19 109 ALA A CA 1
ATOM 820 C C . ALA A 1 131 ? 10.636 146.763 26.108 1.00 19.87 109 ALA A C 1
ATOM 821 O O . ALA A 1 131 ? 10.146 145.811 26.728 1.00 21.39 109 ALA A O 1
ATOM 823 N N . HIS A 1 132 ? 10.171 147.158 24.921 1.00 19.67 110 HIS A N 1
ATOM 824 C CA . HIS A 1 132 ? 9.032 146.496 24.290 1.00 22.05 110 HIS A CA 1
ATOM 825 C C . HIS A 1 132 ? 9.327 145.026 24.005 1.00 22.47 110 HIS A C 1
ATOM 826 O O . HIS A 1 132 ? 8.489 144.157 24.269 1.00 21.80 110 HIS A O 1
ATOM 833 N N . GLU A 1 133 ? 10.516 144.728 23.473 1.00 19.31 111 GLU A N 1
ATOM 834 C CA . GLU A 1 133 ? 10.858 143.339 23.183 1.00 21.99 111 GLU A CA 1
ATOM 835 C C . GLU A 1 133 ? 10.932 142.502 24.453 1.00 23.65 111 GLU A C 1
ATOM 836 O O . GLU A 1 133 ? 10.746 141.284 24.402 1.00 21.61 111 GLU A O 1
ATOM 842 N N . LEU A 1 134 ? 11.200 143.124 25.596 1.00 22.70 112 LEU A N 1
ATOM 843 C CA . LEU A 1 134 ? 11.301 142.385 26.845 1.00 23.96 112 LEU A CA 1
ATOM 844 C C . LEU A 1 134 ? 9.985 142.358 27.607 1.00 23.95 112 LEU A C 1
ATOM 845 O O . LEU A 1 134 ? 9.981 142.029 28.798 1.00 25.33 112 LEU A O 1
ATOM 850 N N . GLY A 1 135 ? 8.881 142.729 26.958 1.00 18.91 113 GLY A N 1
ATOM 851 C CA . GLY A 1 135 ? 7.574 142.619 27.565 1.00 21.54 113 GLY A CA 1
ATOM 852 C C . GLY A 1 135 ? 7.231 143.712 28.542 1.00 24.18 113 GLY A C 1
ATOM 853 O O . GLY A 1 135 ? 6.302 143.549 29.345 1.00 23.93 113 GLY A O 1
ATOM 854 N N . LEU A 1 136 ? 7.973 144.810 28.526 1.00 23.58 114 LEU A N 1
ATOM 855 C CA . LEU A 1 136 ? 7.713 145.953 29.386 1.00 24.03 114 LEU A CA 1
ATOM 856 C C . LEU A 1 136 ? 7.039 147.058 28.578 1.00 25.35 114 LEU A C 1
ATOM 857 O O . LEU A 1 136 ? 7.154 147.122 27.351 1.00 22.61 114 LEU A O 1
ATOM 862 N N . GLY A 1 137 ? 6.297 147.912 29.277 1.00 20.94 115 GLY A N 1
ATOM 863 C CA . GLY A 1 137 ? 5.754 149.108 28.675 1.00 20.89 115 GLY A CA 1
ATOM 864 C C . GLY A 1 137 ? 6.615 150.307 29.038 1.00 24.12 115 GLY A C 1
ATOM 865 O O . GLY A 1 137 ? 7.385 150.271 29.998 1.00 20.64 115 GLY A O 1
ATOM 866 N N . SER A 1 138 ? 6.487 151.383 28.263 1.00 25.16 116 SER A N 1
ATOM 867 C CA . SER A 1 138 ? 7.263 152.578 28.571 1.00 21.08 116 SER A CA 1
ATOM 868 C C . SER A 1 138 ? 6.545 153.807 28.032 1.00 21.17 116 SER A C 1
ATOM 869 O O . SER A 1 138 ? 5.608 153.712 27.236 1.00 18.92 116 SER A O 1
ATOM 872 N N . CYS A 1 139 ? 6.994 154.976 28.488 1.00 19.68 117 CYS A N 1
ATOM 873 C CA . CYS A 1 139 ? 6.455 156.232 27.995 1.00 17.20 117 CYS A CA 1
ATOM 874 C C . CYS A 1 139 ? 7.535 157.299 28.040 1.00 18.48 117 CYS A C 1
ATOM 875 O O . CYS A 1 139 ? 8.259 157.422 29.034 1.00 16.92 117 CYS A O 1
ATOM 878 N N . TRP A 1 140 ? 7.640 158.052 26.956 1.00 14.90 118 TRP A N 1
ATOM 879 C CA . TRP A 1 140 ? 8.579 159.156 26.863 1.00 17.23 118 TRP A CA 1
ATOM 880 C C . TRP A 1 140 ? 7.993 160.361 27.589 1.00 17.95 118 TRP A C 1
ATOM 881 O O . TRP A 1 140 ? 6.819 160.696 27.407 1.00 18.68 118 TRP A O 1
ATOM 892 N N . ILE A 1 141 ? 8.795 160.997 28.431 1.00 19.11 119 ILE A N 1
ATOM 893 C CA . ILE A 1 141 ? 8.410 162.230 29.106 1.00 17.00 119 ILE A CA 1
ATOM 894 C C . ILE A 1 141 ? 9.310 163.331 28.559 1.00 18.58 119 ILE A C 1
ATOM 895 O O . ILE A 1 141 ? 10.519 163.331 28.820 1.00 16.62 119 ILE A O 1
ATOM 900 N N . GLN A 1 142 ? 8.732 164.255 27.785 1.00 18.43 120 GLN A N 1
ATOM 901 C CA . GLN A 1 142 ? 9.512 165.315 27.155 1.00 16.82 120 GLN A CA 1
ATOM 902 C C . GLN A 1 142 ? 10.046 166.289 28.204 1.00 17.60 120 GLN A C 1
ATOM 903 O O . GLN A 1 142 ? 9.295 166.750 29.065 1.00 17.20 120 GLN A O 1
ATOM 909 N N . VAL A 1 143 ? 11.342 166.624 28.114 1.00 20.32 121 VAL A N 1
ATOM 910 C CA . VAL A 1 143 ? 11.988 167.589 29.004 1.00 18.15 121 VAL A CA 1
ATOM 911 C C . VAL A 1 143 ? 12.488 168.815 28.245 1.00 21.38 121 VAL A C 1
ATOM 912 O O . VAL A 1 143 ? 12.186 169.959 28.618 1.00 18.17 121 VAL A O 1
ATOM 916 N N . ARG A 1 144 ? 13.276 168.602 27.187 1.00 16.76 122 ARG A N 1
ATOM 917 C CA . ARG A 1 144 ? 13.744 169.719 26.382 1.00 18.28 122 ARG A CA 1
ATOM 918 C C . ARG A 1 144 ? 12.556 170.551 25.912 1.00 19.61 122 ARG A C 1
ATOM 919 O O . ARG A 1 144 ? 11.525 170.007 25.510 1.00 20.67 122 ARG A O 1
ATOM 927 N N . ASN A 1 145 ? 12.691 171.880 26.001 1.00 18.07 123 ASN A N 1
ATOM 928 C CA . ASN A 1 145 ? 11.666 172.822 25.561 1.00 19.71 123 ASN A CA 1
ATOM 929 C C . ASN A 1 145 ? 10.403 172.743 26.404 1.00 22.39 123 ASN A C 1
ATOM 930 O O . ASN A 1 145 ? 9.345 173.212 25.973 1.00 23.09 123 ASN A O 1
ATOM 935 N N . ARG A 1 146 ? 10.485 172.154 27.595 1.00 19.37 124 ARG A N 1
ATOM 936 C CA . ARG A 1 146 ? 9.356 172.059 28.507 1.00 19.25 124 ARG A CA 1
ATOM 937 C C . ARG A 1 146 ? 9.690 172.788 29.801 1.00 22.72 124 ARG A C 1
ATOM 938 O O . ARG A 1 146 ? 10.852 172.840 30.226 1.00 20.28 124 ARG A O 1
ATOM 946 N N . MET A 1 147 ? 8.664 173.346 30.432 1.00 20.15 125 MET A N 1
ATOM 947 C CA . MET A 1 147 ? 8.858 174.129 31.643 1.00 24.43 125 MET A CA 1
ATOM 948 C C . MET A 1 147 ? 8.413 173.329 32.861 1.00 20.96 125 MET A C 1
ATOM 949 O O . MET A 1 147 ? 7.381 172.645 32.827 1.00 18.61 125 MET A O 1
ATOM 954 N N . TYR A 1 148 ? 9.217 173.394 33.928 1.00 20.11 126 TYR A N 1
ATOM 955 C CA . TYR A 1 148 ? 8.714 173.022 35.249 1.00 22.13 126 TYR A CA 1
ATOM 956 C C . TYR A 1 148 ? 7.512 173.884 35.626 1.00 19.74 126 TYR A C 1
ATOM 957 O O . TYR A 1 148 ? 6.478 173.374 36.067 1.00 20.41 126 TYR A O 1
ATOM 966 N N . ASP A 1 149 ? 7.636 175.195 35.450 1.00 20.83 127 ASP A N 1
ATOM 967 C CA . ASP A 1 149 ? 6.529 176.141 35.594 1.00 20.29 127 ASP A CA 1
ATOM 968 C C . ASP A 1 149 ? 6.910 177.385 34.804 1.00 22.46 127 ASP A C 1
ATOM 969 O O . ASP A 1 149 ? 7.919 177.391 34.092 1.00 19.97 127 ASP A O 1
ATOM 974 N N . ASP A 1 150 ? 6.152 178.471 34.985 1.00 21.69 128 ASP A N 1
ATOM 975 C CA . ASP A 1 150 ? 6.373 179.653 34.158 1.00 27.33 128 ASP A CA 1
ATOM 976 C C . ASP A 1 150 ? 7.773 180.239 34.305 1.00 24.56 128 ASP A C 1
ATOM 977 O O . ASP A 1 150 ? 8.215 180.968 33.415 1.00 26.33 128 ASP A O 1
ATOM 982 N N . ASN A 1 151 ? 8.490 179.927 35.387 1.00 24.76 129 ASN A N 1
ATOM 983 C CA . ASN A 1 151 ? 9.798 180.526 35.630 1.00 22.16 129 ASN A CA 1
ATOM 984 C C . ASN A 1 151 ? 10.982 179.577 35.469 1.00 20.70 129 ASN A C 1
ATOM 985 O O . ASN A 1 151 ? 12.104 180.052 35.266 1.00 23.64 129 ASN A O 1
ATOM 990 N N . ILE A 1 152 ? 10.780 178.267 35.540 1.00 21.25 130 ILE A N 1
ATOM 991 C CA . ILE A 1 152 ? 11.888 177.319 35.633 1.00 22.98 130 ILE A CA 1
ATOM 992 C C . ILE A 1 152 ? 11.771 176.302 34.501 1.00 23.68 130 ILE A C 1
ATOM 993 O O . ILE A 1 152 ? 10.681 175.777 34.244 1.00 19.50 130 ILE A O 1
ATOM 998 N N . GLU A 1 153 ? 12.887 176.042 33.816 1.00 23.52 131 GLU A N 1
ATOM 999 C CA . GLU A 1 153 ? 12.926 174.981 32.813 1.00 26.43 131 GLU A CA 1
ATOM 1000 C C . GLU A 1 153 ? 12.875 173.605 33.472 1.00 21.30 131 GLU A C 1
ATOM 1001 O O . GLU A 1 153 ? 13.454 173.389 34.541 1.00 21.88 131 GLU A O 1
ATOM 1007 N N . ALA A 1 154 ? 12.189 172.660 32.827 1.00 20.53 132 ALA A N 1
ATOM 1008 C CA . ALA A 1 154 ? 12.191 171.292 33.353 1.00 20.43 132 ALA A CA 1
ATOM 1009 C 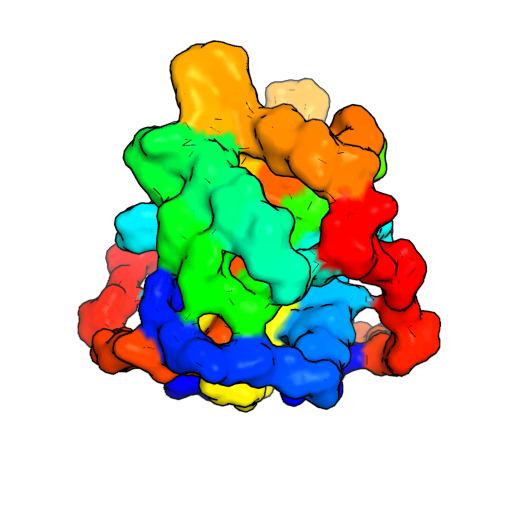C . ALA A 1 154 ? 13.606 170.724 33.389 1.00 19.45 132 ALA A C 1
ATOM 1010 O O . ALA A 1 154 ? 13.980 170.019 34.338 1.00 20.55 132 ALA A O 1
ATOM 1012 N N . ASP A 1 155 ? 14.404 171.027 32.361 1.00 16.65 133 ASP A N 1
ATOM 1013 C CA . ASP A 1 155 ? 15.817 170.657 32.348 1.00 21.06 133 ASP A CA 1
ATOM 1014 C C . ASP A 1 155 ? 16.514 171.054 33.649 1.00 23.24 133 ASP A C 1
ATOM 1015 O O . ASP A 1 155 ? 17.129 170.219 34.318 1.00 24.12 133 ASP A O 1
ATOM 1020 N N . LYS A 1 156 ? 16.403 172.327 34.028 1.00 21.65 134 LYS A N 1
ATOM 1021 C CA . LYS A 1 156 ? 17.091 172.823 35.219 1.00 22.95 134 LYS A CA 1
ATOM 1022 C C . LYS A 1 156 ? 16.588 172.131 36.479 1.00 21.21 134 LYS A C 1
ATOM 1023 O O . LYS A 1 156 ? 17.378 171.767 37.358 1.00 21.79 134 LYS A O 1
ATOM 1029 N N . TYR A 1 157 ? 15.274 171.929 36.583 1.00 22.75 135 TYR A N 1
ATOM 1030 C CA . TYR A 1 157 ? 14.726 171.216 37.735 1.00 18.54 135 TYR A CA 1
ATOM 1031 C C . TYR A 1 157 ? 15.337 169.819 37.873 1.00 22.39 135 TYR A C 1
ATOM 1032 O O . TYR A 1 157 ? 15.761 169.418 38.966 1.00 22.51 135 TYR A O 1
ATOM 1041 N N . ILE A 1 158 ? 15.420 169.075 36.765 1.00 19.15 136 ILE A N 1
ATOM 1042 C CA . ILE A 1 158 ? 15.929 167.707 36.829 1.00 21.97 136 ILE A CA 1
ATOM 1043 C C . ILE A 1 158 ? 17.422 167.697 37.148 1.00 21.50 136 ILE A C 1
ATOM 1044 O O . ILE A 1 158 ? 17.888 166.884 37.956 1.00 24.23 136 ILE A O 1
ATOM 1049 N N . ARG A 1 159 ? 18.195 168.601 36.539 1.00 19.60 137 ARG A N 1
ATOM 1050 C CA . ARG A 1 159 ? 19.624 168.638 36.834 1.00 21.22 137 ARG A CA 1
ATOM 1051 C C . ARG A 1 159 ? 19.878 168.905 38.314 1.00 23.94 137 ARG A C 1
ATOM 1052 O O . ARG A 1 159 ? 20.812 168.344 38.895 1.00 23.17 137 ARG A O 1
ATOM 1060 N N . GLU A 1 160 ? 19.068 169.769 38.939 1.00 20.62 138 GLU A N 1
ATOM 1061 C CA . GLU A 1 160 ? 19.200 169.977 40.379 1.00 23.13 138 GLU A CA 1
ATOM 1062 C C . GLU A 1 160 ? 18.832 168.713 41.144 1.00 26.51 138 GLU A C 1
ATOM 1063 O O . GLU A 1 160 ? 19.475 168.366 42.142 1.00 27.21 138 GLU A O 1
ATOM 1069 N N . GLU A 1 161 ? 17.795 168.013 40.686 1.00 24.08 139 GLU A N 1
ATOM 1070 C CA . GLU A 1 161 ? 17.329 166.834 41.400 1.00 23.86 139 GLU A CA 1
ATOM 1071 C C . GLU A 1 161 ? 18.345 165.704 41.311 1.00 27.50 139 GLU A C 1
ATOM 1072 O O . GLU A 1 161 ? 18.544 164.964 42.279 1.00 27.30 139 GLU A O 1
ATOM 1078 N N . LEU A 1 162 ? 19.017 165.568 40.167 1.00 23.85 140 LEU A N 1
ATOM 1079 C CA . LEU A 1 162 ? 19.953 164.473 39.937 1.00 25.27 140 LEU A CA 1
ATOM 1080 C C . LEU A 1 162 ? 21.417 164.916 39.987 1.00 24.96 140 LEU A C 1
ATOM 1081 O O . LEU A 1 162 ? 22.308 164.120 39.667 1.00 23.51 140 LEU A O 1
ATOM 1086 N N . LYS A 1 163 ? 21.678 166.170 40.364 1.00 25.36 141 LYS A N 1
ATOM 1087 C CA . LYS A 1 163 ? 23.035 166.687 40.550 1.00 24.55 141 LYS A CA 1
ATOM 1088 C C . LYS A 1 163 ? 23.842 166.633 39.251 1.00 24.15 141 LYS A C 1
ATOM 1089 O O . LYS A 1 163 ? 25.030 166.323 39.247 1.00 24.80 141 LYS A O 1
ATOM 1095 N N . VAL A 1 164 ? 23.193 166.985 38.148 1.00 25.57 142 VAL A N 1
ATOM 1096 C CA . VAL A 1 164 ? 23.801 166.929 36.815 1.00 26.44 142 VAL A CA 1
ATOM 1097 C C . VAL A 1 164 ? 24.567 168.211 36.551 1.00 27.58 142 VAL A C 1
ATOM 1098 O O . VAL A 1 164 ? 23.996 169.306 36.695 1.00 26.37 142 VAL A O 1
ATOM 1102 N N . PRO A 1 165 ? 25.833 168.151 36.126 1.00 27.32 143 PRO A N 1
ATOM 1103 C CA . PRO A 1 165 ? 26.572 169.377 35.808 1.00 26.85 143 PRO A CA 1
ATOM 1104 C C . PRO A 1 165 ? 25.923 170.129 34.653 1.00 28.48 143 PRO A C 1
ATOM 1105 O O . PRO A 1 165 ? 25.187 169.568 33.837 1.00 26.42 143 PRO A O 1
ATOM 1109 N N . SER A 1 166 ? 26.236 171.422 34.579 1.00 27.89 144 SER A N 1
ATOM 1110 C CA . SER A 1 166 ? 25.545 172.331 33.672 1.00 27.92 144 SER A CA 1
ATOM 1111 C C . SER A 1 166 ? 25.904 172.121 32.210 1.00 25.12 144 SER A C 1
ATOM 1112 O O . SER A 1 166 ? 25.150 172.567 31.341 1.00 31.57 144 SER A O 1
ATOM 1115 N N . LYS A 1 167 ? 27.040 171.496 31.901 1.00 25.77 145 LYS A N 1
ATOM 1116 C CA . LYS A 1 167 ? 27.329 171.274 30.487 1.00 29.96 145 LYS A CA 1
ATOM 1117 C C . LYS A 1 167 ? 26.358 170.289 29.848 1.00 30.61 145 LYS A C 1
ATOM 1118 O O . LYS A 1 167 ? 26.301 170.213 28.618 1.00 30.50 145 LYS A O 1
ATOM 1124 N N . TYR A 1 168 ? 25.593 169.554 30.654 1.00 27.02 146 TYR A N 1
ATOM 1125 C CA . TYR A 1 168 ? 24.615 168.594 30.176 1.00 27.85 146 TYR A CA 1
ATOM 1126 C C . TYR A 1 168 ? 23.242 169.233 30.058 1.00 25.78 146 TYR A C 1
ATOM 1127 O O . TYR A 1 168 ? 22.874 170.118 30.836 1.00 27.49 146 TYR A O 1
ATOM 1136 N N . SER A 1 169 ? 22.475 168.750 29.085 1.00 22.55 147 SER A N 1
ATOM 1137 C CA . SER A 1 169 ? 21.070 169.082 28.935 1.00 23.70 147 SER A CA 1
ATOM 1138 C C . SER A 1 169 ? 20.235 167.806 29.031 1.00 23.30 147 SER A C 1
ATOM 1139 O O . SER A 1 169 ? 20.669 166.737 28.595 1.00 22.02 147 SER A O 1
ATOM 1142 N N . VAL A 1 170 ? 19.026 167.921 29.584 1.00 22.00 148 VAL A N 1
ATOM 1143 C CA . VAL A 1 170 ? 18.132 166.778 29.760 1.00 19.09 148 VAL A CA 1
ATOM 1144 C C . VAL A 1 170 ? 17.176 166.719 28.583 1.00 17.91 148 VAL A C 1
ATOM 1145 O O . VAL A 1 170 ? 16.462 167.686 28.302 1.00 20.15 148 VAL A O 1
ATOM 1149 N N . GLU A 1 171 ? 17.166 165.584 27.887 1.00 18.62 149 GLU A N 1
ATOM 1150 C CA . GLU A 1 171 ? 16.321 165.416 26.713 1.00 17.12 149 GLU A CA 1
ATOM 1151 C C . GLU A 1 171 ? 14.928 164.943 27.095 1.00 17.09 149 GLU A C 1
ATOM 1152 O O . GLU A 1 171 ? 13.928 165.559 26.712 1.00 19.36 149 GLU A O 1
ATOM 1158 N N . CYS A 1 172 ? 14.849 163.874 27.879 1.00 16.42 150 CYS A N 1
ATOM 1159 C CA . CYS A 1 172 ? 13.581 163.239 28.196 1.00 16.71 150 CYS A CA 1
ATOM 1160 C C . CYS A 1 172 ? 13.826 162.223 29.299 1.00 17.87 150 CYS A C 1
ATOM 1161 O O . CYS A 1 172 ? 14.970 161.834 29.564 1.00 20.31 150 CYS A O 1
ATOM 1164 N N . ILE A 1 173 ? 12.742 161.813 29.946 1.00 16.00 151 ILE A N 1
ATOM 1165 C CA . ILE A 1 173 ? 12.739 160.677 30.861 1.00 18.55 151 ILE A CA 1
ATOM 1166 C C . ILE A 1 173 ? 11.935 159.550 30.221 1.00 17.65 151 ILE A C 1
ATOM 1167 O O . ILE A 1 173 ? 10.839 159.784 29.693 1.00 18.39 151 ILE A O 1
ATOM 1172 N N . ILE A 1 174 ? 12.468 158.330 30.268 1.00 18.99 152 ILE A N 1
ATOM 1173 C CA . ILE A 1 174 ? 11.717 157.147 29.853 1.00 15.79 152 ILE A CA 1
ATOM 1174 C C . ILE A 1 174 ? 11.305 156.411 31.120 1.00 16.06 152 ILE A C 1
ATOM 1175 O O . ILE A 1 174 ? 12.162 155.905 31.852 1.00 14.94 152 ILE A O 1
ATOM 1180 N N . SER A 1 175 ? 10.002 156.351 31.390 1.00 17.55 153 SER A N 1
ATOM 1181 C CA . SER A 1 175 ? 9.484 155.522 32.474 1.00 19.43 153 SER A CA 1
ATOM 1182 C C . SER A 1 175 ? 9.213 154.127 31.935 1.00 20.96 153 SER A C 1
ATOM 1183 O O . SER A 1 175 ? 8.715 153.976 30.820 1.00 19.75 153 SER A O 1
ATOM 1186 N N . ILE A 1 176 ? 9.563 153.114 32.724 1.00 20.14 154 ILE A N 1
ATOM 1187 C CA . ILE A 1 176 ? 9.586 151.723 32.276 1.00 21.15 154 ILE A CA 1
ATOM 1188 C C . ILE A 1 176 ? 8.949 150.848 33.354 1.00 22.72 154 ILE A C 1
ATOM 1189 O O . ILE A 1 176 ? 9.108 151.110 34.547 1.00 21.82 154 ILE A O 1
ATOM 1194 N N . GLY A 1 177 ? 8.233 149.813 32.938 1.00 22.02 155 GLY A N 1
ATOM 1195 C CA . GLY A 1 177 ? 7.667 148.870 33.883 1.00 22.56 155 GLY A CA 1
ATOM 1196 C C . GLY A 1 177 ? 6.676 147.963 33.192 1.00 24.63 155 GLY A C 1
ATOM 1197 O O . GLY A 1 177 ? 6.404 148.099 31.993 1.00 20.90 155 GLY A O 1
ATOM 1198 N N . TYR A 1 178 ? 6.149 147.016 33.976 1.00 22.01 156 TYR A N 1
ATOM 1199 C CA . TYR A 1 178 ? 5.139 146.094 33.471 1.00 21.07 156 TYR A CA 1
ATOM 1200 C C . TYR A 1 178 ? 3.792 146.794 33.390 1.00 21.86 156 TYR A C 1
ATOM 1201 O O . TYR A 1 178 ? 3.358 147.442 34.349 1.00 24.04 156 TYR A O 1
ATOM 1210 N N . SER A 1 179 ? 3.139 146.666 32.241 1.00 18.92 157 SER A N 1
ATOM 1211 C CA . SER A 1 179 ? 1.938 147.442 31.969 1.00 23.85 157 SER A CA 1
ATOM 1212 C C . SER A 1 179 ? 0.773 146.990 32.841 1.00 24.87 157 SER A C 1
ATOM 1213 O O . SER A 1 179 ? 0.559 145.793 33.055 1.00 21.89 157 SER A O 1
ATOM 1216 N N . ASP A 1 180 ? 0.004 147.958 33.330 1.00 23.18 158 ASP A N 1
ATOM 1217 C CA . ASP A 1 180 ? -1.234 147.675 34.049 1.00 24.84 158 ASP A CA 1
ATOM 1218 C C . ASP A 1 180 ? -2.412 148.374 33.377 1.00 25.85 158 ASP A C 1
ATOM 1219 O O . ASP A 1 180 ? -3.388 148.747 34.032 1.00 24.10 158 ASP A O 1
ATOM 1224 N N . GLU A 1 181 ? -2.338 148.537 32.059 1.00 20.04 159 GLU A N 1
ATOM 1225 C CA . GLU A 1 181 ? -3.451 149.070 31.298 1.00 22.87 159 GLU A CA 1
ATOM 1226 C C . GLU A 1 181 ? -3.437 148.461 29.909 1.00 26.67 159 GLU A C 1
ATOM 1227 O O . GLU A 1 181 ? -2.378 148.144 29.358 1.00 26.28 159 GLU A O 1
ATOM 1233 N N . GLU A 1 182 ? -4.626 148.283 29.350 1.00 28.98 160 GLU A N 1
ATOM 1234 C CA . GLU A 1 182 ? -4.740 147.654 28.045 1.00 32.54 160 GLU A CA 1
ATOM 1235 C C . GLU A 1 182 ? -4.711 148.725 26.968 1.00 27.04 160 GLU A C 1
ATOM 1236 O O . GLU A 1 182 ? -5.255 149.814 27.144 1.00 30.99 160 GLU A O 1
ATOM 1242 N N . LYS A 1 183 ? -4.042 148.417 25.862 1.00 26.25 161 LYS A N 1
ATOM 1243 C CA . LYS A 1 183 ? -3.868 149.380 24.786 1.00 30.31 161 LYS A CA 1
ATOM 1244 C C . LYS A 1 183 ? -4.025 148.667 23.457 1.00 27.41 161 LYS A C 1
ATOM 1245 O O . LYS A 1 183 ? -3.370 147.652 23.218 1.00 33.38 161 LYS A O 1
ATOM 1251 N N . LYS A 1 184 ? -4.886 149.204 22.602 1.00 26.33 162 LYS A N 1
ATOM 1252 C CA . LYS A 1 184 ? -5.109 148.623 21.284 1.00 32.15 162 LYS A CA 1
ATOM 1253 C C . LYS A 1 184 ? -3.884 148.764 20.385 1.00 29.28 162 LYS A C 1
ATOM 1254 O O . LYS A 1 184 ? -3.252 149.823 20.321 1.00 25.64 162 LYS A O 1
ATOM 1260 N N . ALA A 1 185 ? -3.580 147.695 19.654 1.00 22.44 163 ALA A N 1
ATOM 1261 C CA . ALA A 1 185 ? -2.514 147.716 18.667 1.00 22.94 163 ALA A CA 1
ATOM 1262 C C . ALA A 1 185 ? -2.906 148.549 17.448 1.00 24.58 163 ALA A C 1
ATOM 1263 O O . ALA A 1 185 ? -4.085 148.706 17.116 1.00 21.71 163 ALA A O 1
ATOM 1265 N N . TYR A 1 186 ? -1.891 149.078 16.776 1.00 22.86 164 TYR A N 1
ATOM 1266 C CA . TYR A 1 186 ? -2.107 149.872 15.577 1.00 21.97 164 TYR A CA 1
ATOM 1267 C C . TYR A 1 186 ? -2.567 148.998 14.409 1.00 24.27 164 TYR A C 1
ATOM 1268 O O . TYR A 1 186 ? -2.254 147.809 14.323 1.00 26.16 164 TYR A O 1
ATOM 1277 N N . ASN A 1 187 ? -3.302 149.625 13.504 1.00 28.48 165 ASN A N 1
ATOM 1278 C CA . ASN A 1 187 ? -3.909 149.035 12.324 1.00 30.63 165 ASN A CA 1
ATOM 1279 C C . ASN A 1 187 ? -3.170 149.488 11.074 1.00 27.24 165 ASN A C 1
ATOM 1280 O O .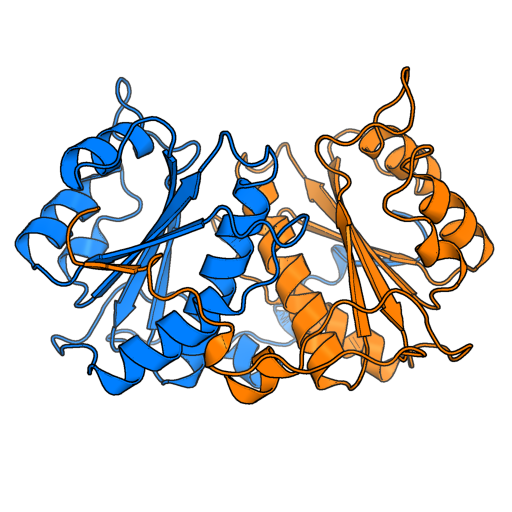 ASN A 1 187 ? -2.603 150.582 11.050 1.00 29.30 165 ASN A O 1
ATOM 1285 N N . ASP A 1 188 ? -3.232 148.675 10.009 1.00 25.09 166 ASP A N 1
ATOM 1286 C CA . ASP A 1 188 ? -2.850 149.179 8.692 1.00 22.29 166 ASP A CA 1
ATOM 1287 C C . ASP A 1 188 ? -3.590 150.471 8.386 1.00 23.22 166 ASP A C 1
ATOM 1288 O O . ASP A 1 188 ? -3.022 151.404 7.809 1.00 22.98 166 ASP A O 1
ATOM 1293 N N . SER A 1 189 ? -4.862 150.542 8.781 1.00 22.06 167 SER A N 1
ATOM 1294 C CA . SER A 1 189 ? -5.684 151.708 8.493 1.00 23.38 167 SER A CA 1
ATOM 1295 C C . SER A 1 189 ? -5.264 152.922 9.307 1.00 21.06 167 SER A C 1
ATOM 1296 O O . SER A 1 189 ? -5.610 154.047 8.939 1.00 22.63 167 SER A O 1
ATOM 1299 N N . ASP A 1 190 ? -4.526 152.726 10.399 1.00 25.71 168 ASP A N 1
ATOM 1300 C CA . ASP A 1 190 ? -4.024 153.859 11.164 1.00 27.47 168 ASP A CA 1
ATOM 1301 C C . ASP A 1 190 ? -2.901 154.603 10.451 1.00 25.52 168 ASP A C 1
ATOM 1302 O O . ASP A 1 190 ? -2.591 155.736 10.838 1.00 28.01 168 ASP A O 1
ATOM 1307 N N . LEU A 1 191 ? -2.304 154.013 9.423 1.00 26.09 169 LEU A N 1
ATOM 1308 C CA . LEU A 1 191 ? -1.112 154.570 8.798 1.00 26.07 169 LEU A CA 1
ATOM 1309 C C . LEU A 1 191 ? -1.434 155.766 7.907 1.00 28.41 169 LEU A C 1
ATOM 1310 O O . LEU A 1 191 ? -2.377 155.732 7.113 1.00 28.89 169 LEU A O 1
ATOM 1315 N N . ASP A 1 192 ? -0.599 156.803 8.002 1.00 23.43 170 ASP A N 1
ATOM 1316 C CA . ASP A 1 192 ? -0.829 158.092 7.339 1.00 27.52 170 ASP A CA 1
ATOM 1317 C C . ASP A 1 192 ? -0.091 158.169 6.004 1.00 25.41 170 ASP A C 1
ATOM 1318 O O . ASP A 1 192 ? 0.943 158.821 5.881 1.00 26.86 170 ASP A O 1
ATOM 1323 N N . TYR A 1 193 ? -0.654 157.532 4.977 1.00 25.39 171 TYR A N 1
ATOM 1324 C CA . TYR A 1 193 ? 0.006 157.542 3.674 1.00 23.81 171 TYR A CA 1
ATOM 1325 C C . TYR A 1 193 ? 0.032 158.923 3.026 1.00 26.26 171 TYR A C 1
ATOM 1326 O O . TYR A 1 193 ? 0.882 159.162 2.165 1.00 35.13 171 TYR A O 1
ATOM 1335 N N . LYS A 1 194 ? -0.851 159.846 3.433 1.00 24.59 172 LYS A N 1
ATOM 1336 C CA . LYS A 1 194 ? -0.762 161.241 2.993 1.00 32.42 172 LYS A CA 1
ATOM 1337 C C . LYS A 1 194 ? 0.603 161.861 3.271 1.00 31.04 172 LYS A C 1
ATOM 1338 O O . LYS A 1 194 ? 0.962 162.861 2.636 1.00 28.39 172 LYS A O 1
ATOM 1344 N N . LYS A 1 195 ? 1.348 161.311 4.228 1.00 29.56 173 LYS A N 1
ATOM 1345 C CA . LYS A 1 195 ? 2.635 161.839 4.658 1.00 24.58 173 LYS A CA 1
ATOM 1346 C C . LYS A 1 195 ? 3.795 161.300 3.839 1.00 22.37 173 LYS A C 1
ATOM 1347 O O . LYS A 1 195 ? 4.942 161.660 4.106 1.00 21.33 173 LYS A O 1
ATOM 1353 N N . VAL A 1 196 ? 3.528 160.447 2.861 1.00 21.60 174 VAL A N 1
ATOM 1354 C CA . VAL A 1 196 ? 4.553 159.900 1.983 1.00 22.75 174 VAL A CA 1
ATOM 1355 C C . VAL A 1 196 ? 4.489 160.629 0.649 1.00 25.42 174 VAL A C 1
ATOM 1356 O O . VAL A 1 196 ? 3.418 160.725 0.033 1.00 25.10 174 VAL A O 1
ATOM 1360 N N . HIS A 1 197 ? 5.627 161.159 0.211 1.00 22.62 175 HIS A N 1
ATOM 1361 C CA . HIS A 1 197 ? 5.738 161.848 -1.066 1.00 21.39 175 HIS A CA 1
ATOM 1362 C C . HIS A 1 197 ? 6.785 161.143 -1.910 1.00 22.22 175 HIS A C 1
ATOM 1363 O O . HIS A 1 197 ? 7.775 160.615 -1.389 1.00 21.40 175 HIS A O 1
ATOM 1370 N N . PHE A 1 198 ? 6.575 161.132 -3.217 1.00 20.81 176 PHE A N 1
ATOM 1371 C CA . PHE A 1 198 ? 7.468 160.409 -4.108 1.00 24.58 176 PHE A CA 1
ATOM 1372 C C . PHE A 1 198 ? 8.184 161.386 -5.029 1.00 23.92 176 PHE A C 1
ATOM 1373 O O . PHE A 1 198 ? 7.546 162.101 -5.808 1.00 27.28 176 PHE A O 1
ATOM 1381 N N . ASN A 1 199 ? 9.505 161.453 -4.878 1.00 24.24 177 ASN A N 1
ATOM 1382 C CA . ASN A 1 199 ? 10.418 162.205 -5.739 1.00 29.62 177 ASN A CA 1
ATOM 1383 C C . ASN A 1 199 ? 10.318 163.723 -5.625 1.00 26.21 177 ASN A C 1
ATOM 1384 O O . ASN A 1 199 ? 11.293 164.420 -5.913 1.00 33.92 177 ASN A O 1
ATOM 1389 N N . ASN A 1 200 ? 9.171 164.243 -5.202 1.00 26.64 178 ASN A N 1
ATOM 1390 C CA . ASN A 1 200 ? 9.052 165.628 -4.777 1.00 24.00 178 ASN A CA 1
ATOM 1391 C C . ASN A 1 200 ? 7.964 165.685 -3.723 1.00 27.51 178 ASN A C 1
ATOM 1392 O O . ASN A 1 200 ? 7.164 164.757 -3.587 1.00 26.21 178 ASN A O 1
ATOM 1397 N N . PHE A 1 201 ? 7.915 166.800 -3.002 1.00 22.74 179 PHE A N 1
ATOM 1398 C CA . PHE A 1 201 ? 6.831 167.032 -2.051 1.00 24.86 179 PHE A CA 1
ATOM 1399 C C . PHE A 1 201 ? 5.469 166.929 -2.749 1.00 21.65 179 PHE A C 1
ATOM 1400 O O . PHE A 1 201 ? 5.328 167.397 -3.879 1.00 24.12 179 PHE A O 1
ATOM 1408 N N . MET B 1 29 ? 17.590 141.121 19.418 1.00 33.60 7 MET B N 1
ATOM 1409 C CA . MET B 1 29 ? 17.508 142.585 19.358 1.00 32.53 7 MET B CA 1
ATOM 1410 C C . MET B 1 29 ? 18.845 143.243 19.668 1.00 28.17 7 MET B C 1
ATOM 1411 O O . MET B 1 29 ? 19.309 144.118 18.936 1.00 29.33 7 MET B O 1
ATOM 1416 N N . ILE B 1 30 ? 19.473 142.816 20.759 1.00 24.84 8 ILE B N 1
ATOM 1417 C CA . ILE B 1 30 ? 20.846 143.237 21.013 1.00 27.88 8 ILE B CA 1
ATOM 1418 C C . ILE B 1 30 ? 21.751 142.799 19.867 1.00 27.69 8 ILE B C 1
ATOM 1419 O O . ILE B 1 30 ? 22.544 143.590 19.346 1.00 26.86 8 ILE B O 1
ATOM 1424 N N . GLY B 1 31 ? 21.648 141.527 19.459 1.00 30.46 9 GLY B N 1
ATOM 1425 C CA . GLY B 1 31 ? 22.453 141.046 18.342 1.00 28.42 9 GLY B CA 1
ATOM 1426 C C . GLY B 1 31 ? 22.097 141.733 17.038 1.00 27.27 9 GLY B C 1
ATOM 1427 O O . GLY B 1 31 ? 22.976 142.052 16.230 1.00 29.57 9 GLY B O 1
ATOM 1428 N N . PHE B 1 32 ? 20.797 141.964 16.820 1.00 24.77 10 PHE B N 1
ATOM 1429 C CA . PHE B 1 32 ? 20.319 142.804 15.727 1.00 25.81 10 PHE B CA 1
ATOM 1430 C C . PHE B 1 32 ? 21.029 144.158 15.719 1.00 26.16 10 PHE B C 1
ATOM 1431 O O . PHE B 1 32 ? 21.535 144.602 14.683 1.00 23.32 10 PHE B O 1
ATOM 1439 N N . LEU B 1 33 ? 21.100 144.823 16.879 1.00 28.81 11 LEU B N 1
ATOM 1440 C CA . LEU B 1 33 ? 21.709 146.153 16.913 1.00 25.41 11 LEU B CA 1
ATOM 1441 C C . LEU B 1 33 ? 23.225 146.093 16.784 1.00 26.96 11 LEU B C 1
ATOM 1442 O O . LEU B 1 33 ? 23.828 147.013 16.224 1.00 27.35 11 LEU B O 1
ATOM 1447 N N . LYS B 1 34 ? 23.863 145.038 17.295 1.00 24.71 12 LYS B N 1
ATOM 1448 C CA . LYS B 1 34 ? 25.307 144.916 17.131 1.00 26.24 12 LYS B CA 1
ATOM 1449 C C . LYS B 1 34 ? 25.704 144.786 15.665 1.00 26.68 12 LYS B C 1
ATOM 1450 O O . LYS B 1 34 ? 26.842 145.111 15.314 1.00 28.51 12 LYS B O 1
ATOM 1456 N N . LYS B 1 35 ? 24.798 144.320 14.808 1.00 25.74 13 LYS B N 1
ATOM 1457 C CA . LYS B 1 35 ? 25.089 144.166 13.390 1.00 28.56 13 LYS B CA 1
ATOM 1458 C C . LYS B 1 35 ? 24.753 145.406 12.570 1.00 30.20 13 LYS B C 1
ATOM 1459 O O . LYS B 1 35 ? 25.043 145.430 11.371 1.00 30.17 13 LYS B O 1
ATOM 1465 N N . ARG B 1 36 ? 24.148 146.424 13.181 1.00 27.30 14 ARG B N 1
ATOM 1466 C CA . ARG B 1 36 ? 23.782 147.651 12.477 1.00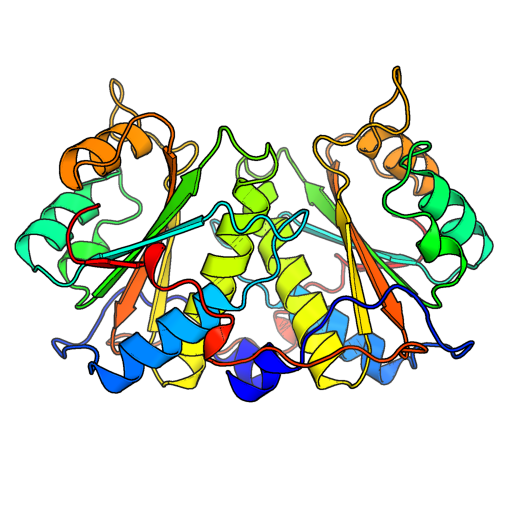 29.31 14 ARG B CA 1
ATOM 1467 C C . ARG B 1 36 ? 25.006 148.553 12.389 1.00 26.65 14 ARG B C 1
ATOM 1468 O O . ARG B 1 36 ? 25.474 149.081 13.405 1.00 25.77 14 ARG B O 1
ATOM 1476 N N . ARG B 1 37 ? 25.540 148.714 11.179 1.00 27.67 15 ARG B N 1
ATOM 1477 C CA . ARG B 1 37 ? 26.628 149.644 10.915 1.00 22.63 15 ARG B CA 1
ATOM 1478 C C . ARG B 1 37 ? 26.209 150.587 9.799 1.00 24.49 15 ARG B C 1
ATOM 1479 O O . ARG B 1 37 ? 25.553 150.160 8.846 1.00 24.18 15 ARG B O 1
ATOM 1487 N N . SER B 1 38 ? 26.602 151.857 9.903 1.00 19.59 16 SER B N 1
ATOM 1488 C CA . SER B 1 38 ? 26.261 152.821 8.857 1.00 25.64 16 SER B CA 1
ATOM 1489 C C . SER B 1 38 ? 26.965 152.452 7.557 1.00 22.76 16 SER B C 1
ATOM 1490 O O . SER B 1 38 ? 28.171 152.182 7.545 1.00 23.26 16 SER B O 1
ATOM 1493 N N . ILE B 1 39 ? 26.205 152.430 6.466 1.00 21.87 17 ILE B N 1
ATOM 1494 C CA . ILE B 1 39 ? 26.682 151.991 5.159 1.00 21.17 17 ILE B CA 1
ATOM 1495 C C . ILE B 1 39 ? 26.627 153.179 4.210 1.00 22.41 17 ILE B C 1
ATOM 1496 O O . ILE B 1 39 ? 25.583 153.827 4.079 1.00 22.97 17 ILE B O 1
ATOM 1501 N N . ARG B 1 40 ? 27.739 153.445 3.530 1.00 25.78 18 ARG B N 1
ATOM 1502 C CA . ARG B 1 40 ? 27.859 154.597 2.642 1.00 22.68 18 ARG B CA 1
ATOM 1503 C C . ARG B 1 40 ? 28.171 154.226 1.202 1.00 27.29 18 ARG B C 1
ATOM 1504 O O . ARG B 1 40 ? 28.161 155.109 0.342 1.00 25.83 18 ARG B O 1
ATOM 1512 N N . LYS B 1 41 ? 28.426 152.953 0.917 1.00 25.47 19 LYS B N 1
ATOM 1513 C CA . LYS B 1 41 ? 28.780 152.464 -0.405 1.00 25.12 19 LYS B CA 1
ATOM 1514 C C . LYS B 1 41 ? 27.883 151.271 -0.713 1.00 25.69 19 LYS B C 1
ATOM 1515 O O . LYS B 1 41 ? 27.810 150.330 0.085 1.00 26.63 19 LYS B O 1
ATOM 1521 N N . TYR B 1 42 ? 27.204 151.311 -1.864 1.00 24.07 20 TYR B N 1
ATOM 1522 C CA . TYR B 1 42 ? 26.099 150.410 -2.162 1.00 24.27 20 TYR B CA 1
ATOM 1523 C C . TYR B 1 42 ? 26.283 149.694 -3.494 1.00 27.55 20 TYR B C 1
ATOM 1524 O O . TYR B 1 42 ? 26.833 150.256 -4.447 1.00 24.96 20 TYR B O 1
ATOM 1533 N N . LYS B 1 43 ? 25.783 148.453 -3.556 1.00 22.75 21 LYS B N 1
ATOM 1534 C CA . LYS B 1 43 ? 25.668 147.753 -4.833 1.00 26.12 21 LYS B CA 1
ATOM 1535 C C . LYS B 1 43 ? 24.747 148.521 -5.777 1.00 24.49 21 LYS B C 1
ATOM 1536 O O . LYS B 1 43 ? 23.860 149.265 -5.351 1.00 23.41 21 LYS B O 1
ATOM 1542 N N . ASP B 1 44 ? 24.959 148.329 -7.077 1.00 23.00 22 ASP B N 1
ATOM 1543 C CA . ASP B 1 44 ? 24.087 148.910 -8.098 1.00 25.77 22 ASP B CA 1
ATOM 1544 C C . ASP B 1 44 ? 22.844 148.027 -8.235 1.00 28.60 22 ASP B C 1
ATOM 1545 O O . ASP B 1 44 ? 22.642 147.317 -9.222 1.00 27.10 22 ASP B O 1
ATOM 1550 N N . VAL B 1 45 ? 22.015 148.068 -7.188 1.00 26.47 23 VAL B N 1
ATOM 1551 C CA . VAL B 1 45 ? 20.809 147.253 -7.067 1.00 21.45 23 VAL B CA 1
ATOM 1552 C C . VAL B 1 45 ? 19.697 148.114 -6.481 1.00 23.82 23 VAL B C 1
ATOM 1553 O O . VAL B 1 45 ? 19.891 148.780 -5.454 1.00 21.22 23 VAL B O 1
ATOM 1557 N N . GLU B 1 46 ? 18.535 148.102 -7.128 1.00 25.08 24 GLU B N 1
ATOM 1558 C CA . GLU B 1 46 ? 17.409 148.888 -6.638 1.00 31.28 24 GLU B CA 1
ATOM 1559 C C . GLU B 1 46 ? 16.808 148.255 -5.392 1.00 25.51 24 GLU B C 1
ATOM 1560 O O . GLU B 1 46 ? 16.856 147.039 -5.194 1.00 27.23 24 GLU B O 1
ATOM 1566 N N . VAL B 1 47 ? 16.259 149.098 -4.528 1.00 28.53 25 VAL B N 1
ATOM 1567 C CA . VAL B 1 47 ? 15.515 148.595 -3.381 1.00 24.48 25 VAL B CA 1
ATOM 1568 C C . VAL B 1 47 ? 14.126 148.206 -3.865 1.00 21.55 25 VAL B C 1
ATOM 1569 O O . VAL B 1 47 ? 13.379 149.054 -4.358 1.00 20.12 25 VAL B O 1
ATOM 1573 N N . GLU B 1 48 ? 13.788 146.923 -3.731 1.00 24.49 26 GLU B N 1
ATOM 1574 C CA . GLU B 1 48 ? 12.494 146.411 -4.177 1.00 26.65 26 GLU B CA 1
ATOM 1575 C C . GLU B 1 48 ? 11.334 147.188 -3.561 1.00 27.21 26 GLU B C 1
ATOM 1576 O O . GLU B 1 48 ? 11.382 147.600 -2.393 1.00 23.21 26 GLU B O 1
ATOM 1582 N N . LYS B 1 49 ? 10.285 147.374 -4.372 1.00 22.56 27 LYS B N 1
ATOM 1583 C CA . LYS B 1 49 ? 9.040 147.980 -3.907 1.00 24.18 27 LYS B CA 1
ATOM 1584 C C . LYS B 1 49 ? 8.603 147.381 -2.576 1.00 25.83 27 LYS B C 1
ATOM 1585 O O . LYS B 1 49 ? 8.303 148.110 -1.618 1.00 24.30 27 LYS B O 1
ATOM 1591 N N . GLU B 1 50 ? 8.606 146.040 -2.493 1.00 27.71 28 GLU B N 1
ATOM 1592 C CA . GLU B 1 50 ? 8.131 145.339 -1.298 1.00 29.18 28 GLU B CA 1
ATOM 1593 C C . GLU B 1 50 ? 8.920 145.758 -0.064 1.00 24.61 28 GLU B C 1
ATOM 1594 O O . GLU B 1 50 ? 8.357 145.890 1.030 1.00 27.04 28 GLU B O 1
ATOM 1600 N N . LYS B 1 51 ? 10.224 145.985 -0.223 1.00 24.01 29 LYS B N 1
ATOM 1601 C CA . LYS B 1 51 ? 11.042 146.405 0.907 1.00 23.26 29 LYS B CA 1
ATOM 1602 C C . LYS B 1 51 ? 10.780 147.868 1.258 1.00 20.74 29 LYS B C 1
ATOM 1603 O O . LYS B 1 51 ? 10.586 148.202 2.428 1.00 19.28 29 LYS B O 1
ATOM 1609 N N . LEU B 1 52 ? 10.755 148.748 0.253 1.00 21.28 30 LEU B N 1
ATOM 1610 C CA . LEU B 1 52 ? 10.446 150.157 0.496 1.00 22.31 30 LEU B CA 1
ATOM 1611 C C . LEU B 1 52 ? 9.123 150.311 1.232 1.00 21.10 30 LEU B C 1
ATOM 1612 O O . LEU B 1 52 ? 9.001 151.125 2.153 1.00 19.26 30 LEU B O 1
ATOM 1617 N N . ASP B 1 53 ? 8.131 149.502 0.859 1.00 21.89 31 ASP B N 1
ATOM 1618 C CA . ASP B 1 53 ? 6.813 149.605 1.472 1.00 22.51 31 ASP B CA 1
ATOM 1619 C C . ASP B 1 53 ? 6.865 149.278 2.961 1.00 22.74 31 ASP B C 1
ATOM 1620 O O . ASP B 1 53 ? 6.241 149.967 3.771 1.00 21.46 31 ASP B O 1
ATOM 1625 N N . LYS B 1 54 ? 7.620 148.245 3.346 1.00 23.23 32 LYS B N 1
ATOM 1626 C CA . LYS B 1 54 ? 7.733 147.930 4.767 1.00 20.58 32 LYS B CA 1
ATOM 1627 C C . LYS B 1 54 ? 8.475 149.031 5.518 1.00 22.28 32 LYS B C 1
ATOM 1628 O O . LYS B 1 54 ? 8.117 149.361 6.655 1.00 19.54 32 LYS B O 1
ATOM 1634 N N . ILE B 1 55 ? 9.505 149.611 4.897 1.00 21.22 33 ILE B N 1
ATOM 1635 C CA . ILE B 1 55 ? 10.269 150.677 5.545 1.00 22.05 33 ILE B CA 1
ATOM 1636 C C . ILE B 1 55 ? 9.368 151.856 5.860 1.00 19.31 33 ILE B C 1
ATOM 1637 O O . ILE B 1 55 ? 9.419 152.420 6.960 1.00 20.96 33 ILE B O 1
ATOM 1642 N N . LEU B 1 56 ? 8.532 152.252 4.895 1.00 20.41 34 LEU B N 1
ATOM 1643 C CA . LEU B 1 56 ? 7.581 153.334 5.121 1.00 20.11 34 LEU B CA 1
ATOM 1644 C C . LEU B 1 56 ? 6.583 152.988 6.226 1.00 22.38 34 LEU B C 1
ATOM 1645 O O . LEU B 1 56 ? 6.248 153.844 7.057 1.00 19.53 34 LEU B O 1
ATOM 1650 N N . LYS B 1 57 ? 6.090 151.744 6.251 1.00 22.14 35 LYS B N 1
ATOM 1651 C CA . LYS B 1 57 ? 5.164 151.349 7.310 1.00 18.48 35 LYS B CA 1
ATOM 1652 C C . LYS B 1 57 ? 5.792 151.555 8.673 1.00 19.69 35 LYS B C 1
ATOM 1653 O O . LYS B 1 57 ? 5.158 152.099 9.582 1.00 19.35 35 LYS B O 1
ATOM 1659 N N . ALA B 1 58 ? 7.042 151.113 8.836 1.00 18.83 36 ALA B N 1
ATOM 1660 C CA . ALA B 1 58 ? 7.733 151.313 10.105 1.00 19.94 36 ALA B CA 1
ATOM 1661 C C . ALA B 1 58 ? 7.836 152.797 10.437 1.00 21.10 36 ALA B C 1
ATOM 1662 O O . ALA B 1 58 ? 7.653 153.200 11.593 1.00 19.93 36 ALA B O 1
ATOM 1664 N N . ALA B 1 59 ? 8.089 153.630 9.427 1.00 17.71 37 ALA B N 1
ATOM 1665 C CA . ALA B 1 59 ? 8.215 155.063 9.668 1.00 20.23 37 ALA B CA 1
ATOM 1666 C C . ALA B 1 59 ? 6.895 155.650 10.147 1.00 18.54 37 ALA B C 1
ATOM 1667 O O . ALA B 1 59 ? 6.872 156.482 11.064 1.00 21.94 37 ALA B O 1
ATOM 1669 N N . LEU B 1 60 ? 5.785 155.199 9.559 1.00 17.91 38 LEU B N 1
ATOM 1670 C CA . LEU B 1 60 ? 4.452 155.694 9.890 1.00 19.23 38 LEU B CA 1
ATOM 1671 C C . LEU B 1 60 ? 3.948 155.201 11.237 1.00 20.69 38 LEU B C 1
ATOM 1672 O O . LEU B 1 60 ? 2.909 155.685 11.700 1.00 21.81 38 LEU B O 1
ATOM 1677 N N . LEU B 1 61 ? 4.654 154.264 11.869 1.00 16.54 39 LEU B N 1
ATOM 1678 C CA . LEU B 1 61 ? 4.302 153.741 13.179 1.00 17.43 39 LEU B CA 1
ATOM 1679 C C . LEU B 1 61 ? 5.107 154.388 14.301 1.00 20.82 39 LEU B C 1
ATOM 1680 O O . LEU B 1 61 ? 5.001 153.952 15.450 1.00 19.96 39 LEU B O 1
ATOM 1685 N N . ALA B 1 62 ? 5.894 155.425 13.999 1.00 21.02 40 ALA B N 1
ATOM 1686 C CA . ALA B 1 62 ? 6.764 156.025 15.004 1.00 19.84 40 ALA B CA 1
ATOM 1687 C C . ALA B 1 62 ? 5.948 156.791 16.046 1.00 21.03 40 ALA B C 1
ATOM 1688 O O . ALA B 1 62 ? 5.004 157.518 15.695 1.00 19.61 40 ALA B O 1
ATOM 1690 N N . PRO B 1 63 ? 6.281 156.647 17.331 1.00 17.69 41 PRO B N 1
ATOM 1691 C CA . PRO B 1 63 ? 5.661 157.503 18.345 1.00 20.52 41 PRO B CA 1
ATOM 1692 C C . PRO B 1 63 ? 6.082 158.943 18.131 1.00 20.56 41 PRO B C 1
ATOM 1693 O O . PRO B 1 63 ? 7.240 159.228 17.821 1.00 21.35 41 PRO B O 1
ATOM 1697 N N . SER B 1 64 ? 5.124 159.852 18.274 1.00 21.19 42 SER B N 1
ATOM 1698 C CA . SER B 1 64 ? 5.379 161.268 18.089 1.00 18.86 42 SER B CA 1
ATOM 1699 C C . SER B 1 64 ? 4.776 162.036 19.259 1.00 21.73 42 SER B C 1
ATOM 1700 O O . SER B 1 64 ? 3.880 161.556 19.958 1.00 22.20 42 SER B O 1
ATOM 1703 N N . SER B 1 65 ? 5.307 163.227 19.487 1.00 18.40 43 SER B N 1
ATOM 1704 C CA . SER B 1 65 ? 4.843 164.028 20.605 1.00 21.90 43 SER B CA 1
ATOM 1705 C C . SER B 1 65 ? 3.390 164.420 20.384 1.00 22.99 43 SER B C 1
ATOM 1706 O O . SER B 1 65 ? 3.022 164.889 19.301 1.00 21.91 43 SER B O 1
ATOM 1709 N N . LYS B 1 66 ? 2.559 164.179 21.399 1.00 20.71 44 LYS B N 1
ATOM 1710 C CA . LYS B 1 66 ? 1.122 164.438 21.351 1.00 19.93 44 LYS B CA 1
ATOM 1711 C C . LYS B 1 66 ? 0.423 163.647 20.254 1.00 21.33 44 LYS B C 1
ATOM 1712 O O . LYS B 1 66 ? -0.695 163.991 19.868 1.00 24.73 44 LYS B O 1
ATOM 1718 N N . GLY B 1 67 ? 1.052 162.589 19.743 1.00 19.33 45 GLY B N 1
ATOM 1719 C CA . GLY B 1 67 ? 0.487 161.855 18.620 1.00 23.73 45 GLY B CA 1
ATOM 1720 C C . GLY B 1 67 ? 0.263 162.680 17.365 1.00 24.16 45 GLY B C 1
ATOM 1721 O O . GLY B 1 67 ? -0.537 162.289 16.512 1.00 26.25 45 GLY B O 1
ATOM 1722 N N . LEU B 1 68 ? 0.961 163.810 17.215 1.00 27.03 46 LEU B N 1
ATOM 1723 C CA . LEU B 1 68 ? 0.670 164.735 16.122 1.00 22.98 46 LEU B CA 1
ATOM 1724 C C . LEU B 1 68 ? 1.340 164.353 14.810 1.00 23.89 46 LEU B C 1
ATOM 1725 O O . LEU B 1 68 ? 0.925 164.857 13.760 1.00 21.92 46 LEU B O 1
ATOM 1730 N N . ARG B 1 69 ? 2.364 163.498 14.849 1.00 22.09 47 ARG B N 1
ATOM 1731 C CA . ARG B 1 69 ? 3.033 162.988 13.648 1.00 20.38 47 ARG B CA 1
ATOM 1732 C C . ARG B 1 69 ? 3.510 164.115 12.726 1.00 23.64 47 ARG B C 1
ATOM 1733 O O . ARG B 1 69 ? 3.195 164.144 11.540 1.00 21.74 47 ARG B O 1
ATOM 1741 N N . THR B 1 70 ? 4.294 165.046 13.275 1.00 18.50 48 THR B N 1
ATOM 1742 C CA . THR B 1 70 ? 4.689 166.228 12.503 1.00 23.98 48 THR B CA 1
ATOM 1743 C C . THR B 1 70 ? 5.457 165.891 11.232 1.00 21.54 48 THR B C 1
ATOM 1744 O O . THR B 1 70 ? 5.554 166.746 10.346 1.00 21.96 48 THR B O 1
ATOM 1748 N N . TRP B 1 71 ? 5.993 164.681 11.122 1.00 21.80 49 TRP B N 1
ATOM 1749 C CA . TRP B 1 71 ? 6.905 164.333 10.043 1.00 22.61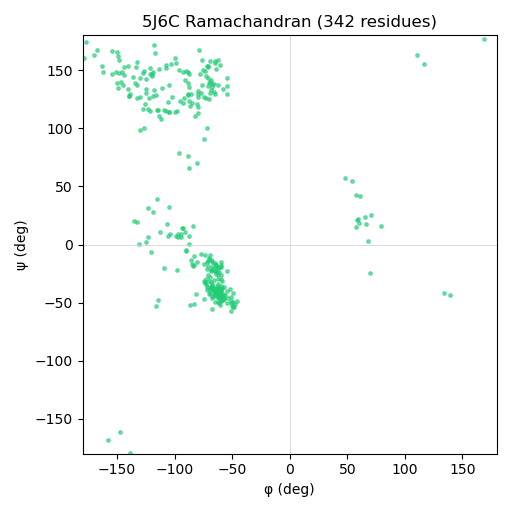 49 TRP B CA 1
ATOM 1750 C C . TRP B 1 71 ? 6.176 164.111 8.724 1.00 23.64 49 TRP B C 1
ATOM 1751 O O . TRP B 1 71 ? 4.976 163.833 8.675 1.00 22.38 49 TRP B O 1
ATOM 1762 N N . GLU B 1 72 ? 6.944 164.231 7.645 1.00 22.61 50 GLU B N 1
ATOM 1763 C CA . GLU B 1 72 ? 6.551 163.778 6.324 1.00 22.59 50 GLU B CA 1
ATOM 1764 C C . GLU B 1 72 ? 7.789 163.166 5.693 1.00 21.58 50 GLU B C 1
ATOM 1765 O O . GLU B 1 72 ? 8.913 163.515 6.049 1.00 20.02 50 GLU B O 1
ATOM 1771 N N . PHE B 1 73 ? 7.576 162.237 4.763 1.00 22.83 51 PHE B N 1
ATOM 1772 C CA . PHE B 1 73 ? 8.655 161.475 4.152 1.00 22.28 51 PHE B CA 1
ATOM 1773 C C . PHE B 1 73 ? 8.615 161.683 2.651 1.00 21.20 51 PHE B C 1
ATOM 1774 O O . PHE B 1 73 ? 7.568 161.497 2.029 1.00 21.42 51 PHE B O 1
ATOM 1782 N N . ILE B 1 74 ? 9.742 162.098 2.079 1.00 20.09 52 ILE B N 1
ATOM 1783 C CA . ILE B 1 74 ? 9.890 162.214 0.634 1.00 20.64 52 ILE B CA 1
ATOM 1784 C C . ILE B 1 74 ? 10.795 161.080 0.180 1.00 19.77 52 ILE B C 1
ATOM 1785 O O . ILE B 1 74 ? 11.979 161.024 0.541 1.00 18.91 52 ILE B O 1
ATOM 1790 N N . VAL B 1 75 ? 10.237 160.174 -0.601 1.00 18.76 53 VAL B N 1
ATOM 1791 C CA . VAL B 1 75 ? 10.973 159.026 -1.116 1.00 19.50 53 VAL B CA 1
ATOM 1792 C C . VAL B 1 75 ? 11.618 159.454 -2.423 1.00 21.79 53 VAL B C 1
ATOM 1793 O O . VAL B 1 75 ? 10.944 160.012 -3.293 1.00 22.07 53 VAL B O 1
ATOM 1797 N N . VAL B 1 76 ? 12.925 159.228 -2.558 1.00 20.28 54 VAL B N 1
ATOM 1798 C CA . VAL B 1 76 ? 13.661 159.632 -3.751 1.00 18.79 54 VAL B CA 1
ATOM 1799 C C . VAL B 1 76 ? 14.418 158.431 -4.303 1.00 20.37 54 VAL B C 1
ATOM 1800 O O . VAL B 1 76 ? 15.330 157.917 -3.646 1.00 21.09 54 VAL B O 1
ATOM 1804 N N . ASP B 1 77 ? 14.067 158.003 -5.517 1.00 20.94 55 ASP B N 1
ATOM 1805 C CA . ASP B 1 77 ? 14.894 157.040 -6.242 1.00 24.80 55 ASP B CA 1
ATOM 1806 C C . ASP B 1 77 ? 15.313 157.532 -7.620 1.00 24.56 55 ASP B C 1
ATOM 1807 O O . ASP B 1 77 ? 15.990 156.795 -8.349 1.00 21.97 55 ASP B O 1
ATOM 1812 N N . ASP B 1 78 ? 14.945 158.753 -7.991 1.00 22.70 56 ASP B N 1
ATOM 1813 C CA . ASP B 1 78 ? 15.395 159.313 -9.256 1.00 26.91 56 ASP B CA 1
ATOM 1814 C C . ASP B 1 78 ? 16.886 159.609 -9.170 1.00 24.64 56 ASP B C 1
ATOM 1815 O O . ASP B 1 78 ? 17.334 160.325 -8.267 1.00 21.43 56 ASP B O 1
ATOM 1820 N N . LYS B 1 79 ? 17.654 159.065 -10.120 1.00 22.82 57 LYS B N 1
ATOM 1821 C CA . LYS B 1 79 ? 19.110 159.127 -10.027 1.00 26.81 57 LYS B CA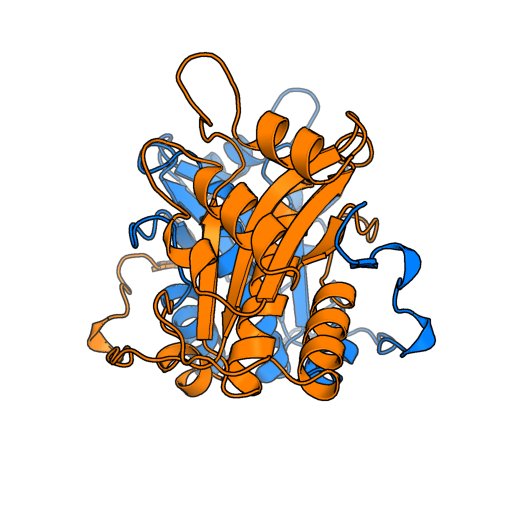 1
ATOM 1822 C C . LYS B 1 79 ? 19.630 160.560 -10.068 1.00 27.06 57 LYS B C 1
ATOM 1823 O O . LYS B 1 79 ? 20.563 160.904 -9.329 1.00 20.87 57 LYS B O 1
ATOM 1829 N N . GLU B 1 80 ? 19.048 161.412 -10.923 1.00 22.35 58 GLU B N 1
ATOM 1830 C CA . GLU B 1 80 ? 19.542 162.785 -11.012 1.00 23.61 58 GLU B CA 1
ATOM 1831 C C . GLU B 1 80 ? 19.186 163.586 -9.760 1.00 23.61 58 GLU B C 1
ATOM 1832 O O . GLU B 1 80 ? 19.970 164.436 -9.310 1.00 22.99 58 GLU B O 1
ATOM 1838 N N . LYS B 1 81 ? 18.008 163.337 -9.189 1.00 19.57 59 LYS B N 1
ATOM 1839 C CA . LYS B 1 81 ? 17.651 163.992 -7.934 1.00 21.60 59 LYS B CA 1
ATOM 1840 C C . LYS B 1 81 ? 18.566 163.550 -6.790 1.00 21.13 59 LYS B C 1
ATOM 1841 O O . LYS B 1 81 ? 18.991 164.372 -5.967 1.00 19.17 59 LYS B O 1
ATOM 1847 N N . LEU B 1 82 ? 18.891 162.256 -6.725 1.00 22.81 60 LEU B N 1
ATOM 1848 C CA . LEU B 1 82 ? 19.833 161.780 -5.714 1.00 23.80 60 LEU B CA 1
ATOM 1849 C C . LEU B 1 82 ? 21.193 162.454 -5.870 1.00 20.97 60 LEU B C 1
ATOM 1850 O O . LEU B 1 82 ? 21.855 162.785 -4.877 1.00 19.73 60 LEU B O 1
ATOM 1855 N N . ILE B 1 83 ? 21.632 162.642 -7.115 1.00 20.79 61 ILE B N 1
ATOM 1856 C CA . ILE B 1 83 ? 22.854 163.396 -7.379 1.00 21.00 61 ILE B CA 1
ATOM 1857 C C . ILE B 1 83 ? 22.721 164.818 -6.849 1.00 21.62 61 ILE B C 1
ATOM 1858 O O . ILE B 1 83 ? 23.628 165.338 -6.190 1.00 19.37 61 ILE B O 1
ATOM 1863 N N . ASN B 1 84 ? 21.583 165.467 -7.126 1.00 20.10 62 ASN B N 1
ATOM 1864 C CA . ASN B 1 84 ? 21.376 166.823 -6.629 1.00 21.04 62 ASN B CA 1
ATOM 1865 C C . ASN B 1 84 ? 21.427 166.858 -5.109 1.00 20.52 62 ASN B C 1
ATOM 1866 O O . ASN B 1 84 ? 22.077 167.721 -4.515 1.00 19.34 62 ASN B O 1
ATOM 1871 N N . LEU B 1 85 ? 20.769 165.900 -4.462 1.00 20.30 63 LEU B N 1
ATOM 1872 C CA . LEU B 1 85 ? 20.706 165.917 -3.010 1.00 16.77 63 LEU B CA 1
ATOM 1873 C C . LEU B 1 85 ? 22.057 165.604 -2.379 1.00 18.43 63 LEU B C 1
ATOM 1874 O O . LEU B 1 85 ? 22.353 166.109 -1.291 1.00 19.38 63 LEU B O 1
ATOM 1879 N N . SER B 1 86 ? 22.887 164.783 -3.036 1.00 19.66 64 SER B N 1
ATOM 1880 C CA . SER B 1 86 ? 24.196 164.451 -2.480 1.00 20.08 64 SER B CA 1
ATOM 1881 C C . SER B 1 86 ? 25.065 165.678 -2.263 1.00 20.19 64 SER B C 1
ATOM 1882 O O . SER B 1 86 ? 26.035 165.606 -1.504 1.00 16.44 64 SER B O 1
ATOM 1885 N N . GLN B 1 87 ? 24.746 166.794 -2.921 1.00 21.16 65 GLN B N 1
ATOM 1886 C CA . GLN B 1 87 ? 25.448 168.059 -2.749 1.00 17.91 65 GLN B CA 1
ATOM 1887 C C . GLN B 1 87 ? 24.807 168.965 -1.696 1.00 21.33 65 GLN B C 1
ATOM 1888 O O . GLN B 1 87 ? 25.141 170.150 -1.633 1.00 20.81 65 GLN B O 1
ATOM 1894 N N . CYS B 1 88 ? 23.902 168.444 -0.863 1.00 18.14 66 CYS B N 1
ATOM 1895 C CA . CYS B 1 88 ? 23.173 169.320 0.051 1.00 17.79 66 CYS B CA 1
ATOM 1896 C C . CYS B 1 88 ? 24.087 169.983 1.069 1.00 19.52 66 CYS B C 1
ATOM 1897 O O . CYS B 1 88 ? 23.686 170.966 1.705 1.00 20.25 66 CYS B O 1
ATOM 1900 N N . ARG B 1 89 ? 25.288 169.451 1.258 1.00 20.37 67 ARG B N 1
ATOM 1901 C CA . ARG B 1 89 ? 26.327 170.066 2.079 1.00 20.28 67 ARG B CA 1
ATOM 1902 C C . ARG B 1 89 ? 27.586 170.061 1.217 1.00 20.67 67 ARG B C 1
ATOM 1903 O O . ARG B 1 89 ? 28.256 169.032 1.106 1.00 18.94 67 ARG B O 1
ATOM 1911 N N . THR B 1 90 ? 27.885 171.205 0.582 1.00 20.59 68 THR B N 1
ATOM 1912 C CA . THR B 1 90 ? 28.969 171.261 -0.396 1.00 22.69 68 THR B CA 1
ATOM 1913 C C . THR B 1 90 ? 30.324 170.986 0.233 1.00 23.87 68 THR B C 1
ATOM 1914 O O . THR B 1 90 ? 31.276 170.672 -0.486 1.00 25.98 68 THR B O 1
ATOM 1918 N N . LYS B 1 91 ? 30.441 171.101 1.545 1.00 23.97 69 LYS B N 1
ATOM 1919 C CA . LYS B 1 91 ? 31.678 170.742 2.221 1.00 28.43 69 LYS B CA 1
ATOM 1920 C C . LYS B 1 91 ? 31.666 169.306 2.746 1.00 26.18 69 LYS B C 1
ATOM 1921 O O . LYS B 1 91 ? 32.574 168.917 3.490 1.00 27.47 69 LYS B O 1
ATOM 1927 N N . GLY B 1 92 ? 30.668 168.515 2.381 1.00 29.61 70 GLY B N 1
ATOM 1928 C CA . GLY B 1 92 ? 30.656 167.100 2.694 1.00 24.73 70 GLY B CA 1
ATOM 1929 C C . GLY B 1 92 ? 29.591 166.737 3.727 1.00 22.35 70 GLY B C 1
ATOM 1930 O O . GLY B 1 92 ? 29.052 167.584 4.448 1.00 21.59 70 GLY B O 1
ATOM 1931 N N . GLY B 1 93 ? 29.299 165.442 3.796 1.00 23.16 71 GLY B N 1
ATOM 1932 C CA . GLY B 1 93 ? 28.273 164.955 4.692 1.00 20.61 71 GLY B CA 1
ATOM 1933 C C . GLY B 1 93 ? 27.345 163.970 4.008 1.00 21.29 71 GLY B C 1
ATOM 1934 O O . GLY B 1 93 ? 26.960 162.963 4.606 1.00 18.31 71 GLY B O 1
ATOM 1935 N N . GLY B 1 94 ? 26.965 164.259 2.766 1.00 17.31 72 GLY B N 1
ATOM 1936 C CA . GLY B 1 94 ? 26.032 163.410 2.051 1.00 19.80 72 GLY B CA 1
ATOM 1937 C C . GLY B 1 94 ? 26.434 163.050 0.629 1.00 19.41 72 GLY B C 1
ATOM 1938 O O . GLY B 1 94 ? 25.578 162.627 -0.159 1.00 18.09 72 GLY B O 1
ATOM 1939 N N . PHE B 1 95 ? 27.727 163.184 0.292 1.00 18.77 73 PHE B N 1
ATOM 1940 C CA . PHE B 1 95 ? 28.164 162.932 -1.086 1.00 21.05 73 PHE B CA 1
ATOM 1941 C C . PHE B 1 95 ? 27.849 161.514 -1.536 1.00 19.06 73 PHE B C 1
ATOM 1942 O O . PHE B 1 95 ? 27.600 161.289 -2.724 1.00 22.12 73 PHE B O 1
ATOM 1950 N N . PHE B 1 96 ? 27.860 160.54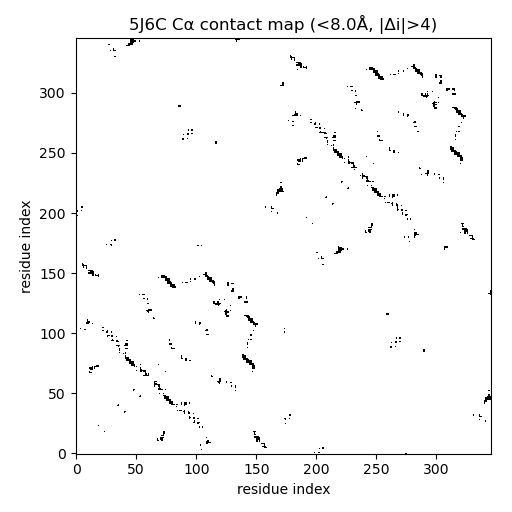7 -0.615 1.00 20.05 74 PHE B N 1
ATOM 1951 C CA . PHE B 1 96 ? 27.658 159.150 -0.993 1.00 19.52 74 PHE B CA 1
ATOM 1952 C C . PHE B 1 96 ? 26.232 158.874 -1.453 1.00 22.61 74 PHE B C 1
ATOM 1953 O O . PHE B 1 96 ? 25.977 157.792 -1.993 1.00 22.99 74 PHE B O 1
ATOM 1961 N N . LEU B 1 97 ? 25.315 159.837 -1.284 1.00 20.88 75 LEU B N 1
ATOM 1962 C CA . LEU B 1 97 ? 23.950 159.695 -1.784 1.00 19.65 75 LEU B CA 1
ATOM 1963 C C . LEU B 1 97 ? 23.915 159.507 -3.288 1.00 23.42 75 LEU B C 1
ATOM 1964 O O . LEU B 1 97 ? 22.979 158.890 -3.813 1.00 23.15 75 LEU B O 1
ATOM 1969 N N . LYS B 1 98 ? 24.903 160.080 -3.992 1.00 23.79 76 LYS B N 1
ATOM 1970 C CA . LYS B 1 98 ? 24.996 159.971 -5.445 1.00 27.67 76 LYS B CA 1
ATOM 1971 C C . LYS B 1 98 ? 24.851 158.528 -5.910 1.00 29.85 76 LYS B C 1
ATOM 1972 O O . LYS B 1 98 ? 24.163 158.249 -6.897 1.00 27.49 76 LYS B O 1
ATOM 1978 N N . ASN B 1 99 ? 25.483 157.592 -5.208 1.00 25.59 77 ASN B N 1
ATOM 1979 C CA . ASN B 1 99 ? 25.488 156.206 -5.642 1.00 30.76 77 ASN B CA 1
ATOM 1980 C C . ASN B 1 99 ? 24.585 155.326 -4.781 1.00 29.60 77 ASN B C 1
ATOM 1981 O O . ASN B 1 99 ? 24.696 154.094 -4.818 1.00 28.30 77 ASN B O 1
ATOM 1986 N N . ALA B 1 100 ? 23.643 155.954 -4.004 1.00 30.35 78 ALA B N 1
ATOM 1987 C CA . ALA B 1 100 ? 22.639 155.137 -3.345 1.00 27.07 78 ALA B CA 1
ATOM 1988 C C . ALA B 1 100 ? 21.441 154.941 -4.266 1.00 24.61 78 ALA B C 1
ATOM 1989 O O . ALA B 1 100 ? 21.118 155.822 -5.069 1.00 25.27 78 ALA B O 1
ATOM 1991 N N . PRO B 1 101 ? 20.760 153.796 -4.166 1.00 22.13 79 PRO B N 1
ATOM 1992 C CA . PRO B 1 101 ? 19.553 153.580 -4.978 1.00 24.16 79 PRO B CA 1
ATOM 1993 C C . PRO B 1 101 ? 18.304 154.237 -4.420 1.00 22.37 79 PRO B C 1
ATOM 1994 O O . PRO B 1 101 ? 17.304 154.346 -5.144 1.00 22.62 79 PRO B O 1
ATOM 1998 N N . LEU B 1 102 ? 18.321 154.665 -3.159 1.00 22.19 80 LEU B N 1
ATOM 1999 C CA . LEU B 1 102 ? 17.115 155.140 -2.499 1.00 21.38 80 LEU B CA 1
ATOM 2000 C C . LEU B 1 102 ? 17.501 156.105 -1.390 1.00 21.80 80 LEU B C 1
ATOM 2001 O O . LEU B 1 102 ? 18.543 155.950 -0.742 1.00 19.92 80 LEU B O 1
ATOM 2006 N N . ALA B 1 103 ? 16.648 157.101 -1.172 1.00 23.36 81 ALA B N 1
ATOM 2007 C CA . ALA B 1 103 ? 16.758 157.941 0.009 1.00 20.62 81 ALA B CA 1
ATOM 2008 C C . ALA B 1 103 ? 15.360 158.308 0.488 1.00 21.64 81 ALA B C 1
ATOM 2009 O O . ALA B 1 103 ? 14.434 158.462 -0.309 1.00 19.15 81 ALA B O 1
ATOM 2011 N N . ILE B 1 104 ? 15.204 158.427 1.800 1.00 20.52 82 ILE B N 1
ATOM 2012 C CA . ILE B 1 104 ? 13.998 159.017 2.372 1.00 20.27 82 ILE B CA 1
ATOM 2013 C C . ILE B 1 104 ? 14.393 160.316 3.058 1.00 19.80 82 ILE B C 1
ATOM 2014 O O . ILE B 1 104 ? 15.183 160.311 4.015 1.00 19.98 82 ILE B O 1
ATOM 2019 N N . VAL B 1 105 ? 13.883 161.429 2.541 1.00 18.09 83 VAL B N 1
ATOM 2020 C CA . VAL B 1 105 ? 14.093 162.738 3.140 1.00 18.78 83 VAL B CA 1
ATOM 2021 C C . VAL B 1 105 ? 13.035 162.925 4.227 1.00 22.17 83 VAL B C 1
ATOM 2022 O O . VAL B 1 105 ? 11.829 162.843 3.959 1.00 18.37 83 VAL B O 1
ATOM 2026 N N . ILE B 1 106 ? 13.485 163.153 5.457 1.00 19.40 84 ILE B N 1
ATOM 2027 C CA . ILE B 1 106 ? 12.603 163.318 6.608 1.00 20.74 84 ILE B CA 1
ATOM 2028 C C . ILE B 1 106 ? 12.455 164.804 6.884 1.00 21.11 84 ILE B C 1
ATOM 2029 O O . ILE B 1 106 ? 13.424 165.481 7.238 1.00 20.64 84 ILE B O 1
ATOM 2034 N N . ILE B 1 107 ? 11.239 165.310 6.701 1.00 18.42 85 ILE B N 1
ATOM 2035 C CA . ILE B 1 107 ? 10.918 166.699 6.968 1.00 18.60 85 ILE B CA 1
ATOM 2036 C C . ILE B 1 107 ? 9.866 166.727 8.066 1.00 19.19 85 ILE B C 1
ATOM 2037 O O . ILE B 1 107 ? 9.329 165.692 8.466 1.00 21.94 85 ILE B O 1
ATOM 2042 N N . ALA B 1 108 ? 9.581 167.931 8.561 1.00 28.40 86 ALA B N 1
ATOM 2043 C CA . ALA B 1 108 ? 8.671 168.082 9.686 1.00 23.35 86 ALA B CA 1
ATOM 2044 C C . ALA B 1 108 ? 7.961 169.425 9.601 1.00 23.57 86 ALA B C 1
ATOM 2045 O O . ALA B 1 108 ? 8.570 170.439 9.262 1.00 20.95 86 ALA B O 1
ATOM 2047 N N . ASP B 1 109 ? 6.664 169.413 9.911 1.00 24.91 87 ASP B N 1
ATOM 2048 C CA . ASP B 1 109 ? 5.861 170.628 10.012 1.00 27.45 87 ASP B CA 1
ATOM 2049 C C . ASP B 1 109 ? 6.228 171.351 11.307 1.00 25.54 87 ASP B C 1
ATOM 2050 O O . ASP B 1 109 ? 5.654 171.080 12.366 1.00 27.55 87 ASP B O 1
ATOM 2055 N N . LYS B 1 110 ? 7.206 172.254 11.237 1.00 26.72 88 LYS B N 1
ATOM 2056 C CA . LYS B 1 110 ? 7.733 172.884 12.437 1.00 27.54 88 LYS B CA 1
ATOM 2057 C C . LYS B 1 110 ? 6.736 173.826 13.108 1.00 33.69 88 LYS B C 1
ATOM 2058 O O . LYS B 1 110 ? 6.968 174.215 14.258 1.00 34.30 88 LYS B O 1
ATOM 2064 N N . GLU B 1 111 ? 5.638 174.196 12.436 1.00 32.13 89 GLU B N 1
ATOM 2065 C CA . GLU B 1 111 ? 4.623 175.023 13.085 1.00 31.49 89 GLU B CA 1
ATOM 2066 C C . GLU B 1 111 ? 3.809 174.227 14.096 1.00 34.78 89 GLU B C 1
ATOM 2067 O O . GLU B 1 111 ? 3.373 174.777 15.115 1.00 35.87 89 GLU B O 1
ATOM 2073 N N . LYS B 1 112 ? 3.591 172.936 13.828 1.00 32.36 90 LYS B N 1
ATOM 2074 C CA . LYS B 1 112 ? 2.652 172.144 14.617 1.00 34.90 90 LYS B CA 1
ATOM 2075 C C . LYS B 1 112 ? 3.171 171.817 16.017 1.00 33.80 90 LYS B C 1
ATOM 2076 O O . LYS B 1 112 ? 2.368 171.639 16.938 1.00 40.03 90 LYS B O 1
ATOM 2082 N N . ASN B 1 113 ? 4.486 171.697 16.197 1.00 37.01 91 ASN B N 1
ATOM 2083 C CA . ASN B 1 113 ? 5.042 171.331 17.495 1.00 35.16 91 ASN B CA 1
ATOM 2084 C C . ASN B 1 113 ? 6.513 171.710 17.500 1.00 31.21 91 ASN B C 1
ATOM 2085 O O . ASN B 1 113 ? 7.178 171.680 16.463 1.00 33.74 91 ASN B O 1
ATOM 2090 N N . ASP B 1 114 ? 7.013 172.069 18.674 1.00 25.55 92 ASP B N 1
ATOM 2091 C CA . ASP B 1 114 ? 8.393 172.506 18.779 1.00 23.75 92 ASP B CA 1
ATOM 2092 C C . ASP B 1 114 ? 9.340 171.375 19.156 1.00 22.56 92 ASP B C 1
ATOM 2093 O O . ASP B 1 114 ? 10.526 171.628 19.389 1.00 24.88 92 ASP B O 1
ATOM 2098 N N . VAL B 1 115 ? 8.855 170.135 19.209 1.00 22.38 93 VAL B N 1
ATOM 2099 C CA . VAL B 1 115 ? 9.736 168.984 19.362 1.00 18.33 93 VAL B CA 1
ATOM 2100 C C . VAL B 1 115 ? 9.637 168.127 18.103 1.00 23.22 93 VAL B C 1
ATOM 2101 O O . VAL B 1 115 ? 9.642 166.889 18.163 1.00 22.67 93 VAL B O 1
ATOM 2105 N N . TRP B 1 116 ? 9.559 168.792 16.945 1.00 20.93 94 TRP B N 1
ATOM 2106 C CA . TRP B 1 116 ? 9.613 168.084 15.677 1.00 20.69 94 TRP B CA 1
ATOM 2107 C C . TRP B 1 116 ? 10.962 167.415 15.448 1.00 19.11 94 TRP B C 1
ATOM 2108 O O . TRP B 1 116 ? 11.037 166.463 14.675 1.00 18.51 94 TRP B O 1
ATOM 2119 N N . ILE B 1 117 ? 12.031 167.884 16.095 1.00 20.96 95 ILE B N 1
ATOM 2120 C CA . ILE B 1 117 ? 13.325 167.228 15.917 1.00 17.35 95 ILE B CA 1
ATOM 2121 C C . ILE B 1 117 ? 13.261 165.819 16.480 1.00 17.78 95 ILE B C 1
ATOM 2122 O O . ILE B 1 117 ? 13.652 164.842 15.822 1.00 15.69 95 ILE B O 1
ATOM 2127 N N . GLU B 1 118 ? 12.761 165.702 17.715 1.00 20.61 96 GLU B N 1
ATOM 2128 C CA . GLU B 1 118 ? 12.505 164.411 18.336 1.00 15.27 96 GLU B CA 1
ATOM 2129 C C . GLU B 1 118 ? 11.674 163.517 17.424 1.00 20.00 96 GLU B C 1
ATOM 2130 O O . GLU B 1 118 ? 12.081 162.393 17.089 1.00 19.78 96 GLU B O 1
ATOM 2136 N N . ASP B 1 119 ? 10.488 164.005 17.029 1.00 17.86 97 ASP B N 1
ATOM 2137 C CA . ASP B 1 119 ? 9.604 163.259 16.138 1.00 18.39 97 ASP B CA 1
ATOM 2138 C C . ASP B 1 119 ? 10.357 162.725 14.919 1.00 20.67 97 ASP B C 1
ATOM 2139 O O . ASP B 1 119 ? 10.295 161.529 14.601 1.00 19.07 97 ASP B O 1
ATOM 2144 N N . ALA B 1 120 ? 11.056 163.608 14.204 1.00 17.79 98 ALA B N 1
ATOM 2145 C CA . ALA B 1 120 ? 11.720 163.183 12.974 1.00 19.38 98 ALA B CA 1
ATOM 2146 C C . ALA B 1 120 ? 12.857 162.200 13.258 1.00 17.49 98 ALA B C 1
ATOM 2147 O O . ALA B 1 120 ? 13.054 161.241 12.502 1.00 18.17 98 ALA B O 1
ATOM 2149 N N . SER B 1 121 ? 13.608 162.420 14.344 1.00 19.10 99 SER B N 1
ATOM 2150 C CA . SER B 1 121 ? 14.694 161.508 14.714 1.00 18.20 99 SER B CA 1
ATOM 2151 C C . SER B 1 121 ? 14.174 160.106 15.012 1.00 18.39 99 SER B C 1
ATOM 2152 O O . SER B 1 121 ? 14.829 159.106 14.680 1.00 19.90 99 SER B O 1
ATOM 2155 N N . ILE B 1 122 ? 13.024 160.012 15.676 1.00 16.26 100 ILE B N 1
ATOM 2156 C CA . ILE B 1 122 ? 12.466 158.706 16.009 1.00 18.40 100 ILE B CA 1
ATOM 2157 C C . ILE B 1 122 ? 12.031 157.981 14.748 1.00 18.09 100 ILE B C 1
ATOM 2158 O O . ILE B 1 122 ? 12.318 156.792 14.570 1.00 16.46 100 ILE B O 1
ATOM 2163 N N . ALA B 1 123 ? 11.331 158.683 13.854 1.00 16.45 101 ALA B N 1
ATOM 2164 C CA . ALA B 1 123 ? 10.974 158.078 12.571 1.00 19.24 101 ALA B CA 1
ATOM 2165 C C . ALA B 1 123 ? 12.218 157.652 11.799 1.00 19.05 101 ALA B C 1
ATOM 2166 O O . ALA B 1 123 ? 12.276 156.545 11.247 1.00 20.39 101 ALA B O 1
ATOM 2168 N N . ALA B 1 124 ? 13.224 158.525 11.748 1.00 18.88 102 ALA B N 1
ATOM 2169 C CA . ALA B 1 124 ? 14.477 158.172 11.090 1.00 18.73 102 ALA B CA 1
ATOM 2170 C C . ALA B 1 124 ? 15.010 156.838 11.597 1.00 17.69 102 ALA B C 1
ATOM 2171 O O . ALA B 1 124 ? 15.330 155.938 10.814 1.00 16.20 102 ALA B O 1
ATOM 2173 N N . SER B 1 125 ? 15.081 156.686 12.917 1.00 22.34 103 SER B N 1
ATOM 2174 C CA . SER B 1 125 ? 15.703 155.494 13.472 1.00 18.37 103 SER B CA 1
ATOM 2175 C C . SER B 1 125 ? 14.866 154.261 13.182 1.00 18.46 103 SER B C 1
ATOM 2176 O O . SER B 1 125 ? 15.417 153.176 12.995 1.00 19.76 103 SER B O 1
ATOM 2179 N N . TYR B 1 126 ? 13.539 154.414 13.128 1.00 19.20 104 TYR B N 1
ATOM 2180 C CA . TYR B 1 126 ? 12.672 153.308 12.741 1.00 18.44 104 TYR B CA 1
ATOM 2181 C C . TYR B 1 126 ? 12.939 152.892 11.296 1.00 23.67 104 TYR B C 1
ATOM 2182 O O . TYR B 1 126 ? 13.020 151.692 10.989 1.00 21.62 104 TYR B O 1
ATOM 2191 N N . ILE B 1 127 ? 13.080 153.874 10.400 1.00 19.71 105 ILE B N 1
ATOM 2192 C CA . ILE B 1 127 ? 13.433 153.596 9.011 1.00 18.42 105 ILE B CA 1
ATOM 2193 C C . ILE B 1 127 ? 14.710 152.775 8.952 1.00 20.91 105 ILE B C 1
ATOM 2194 O O . ILE B 1 127 ? 14.783 151.731 8.290 1.00 16.72 105 ILE B O 1
ATOM 2199 N N . GLN B 1 128 ? 15.735 153.232 9.666 1.00 20.35 106 GLN B N 1
ATOM 2200 C CA . GLN B 1 128 ? 17.022 152.566 9.600 1.00 16.92 106 GLN B CA 1
ATOM 2201 C C . GLN B 1 128 ? 16.950 151.150 10.166 1.00 17.62 106 GLN B C 1
ATOM 2202 O O . GLN B 1 128 ? 17.589 150.241 9.630 1.00 16.59 106 GLN B O 1
ATOM 2208 N N . LEU B 1 129 ? 16.185 150.937 11.245 1.00 18.21 107 LEU B N 1
ATOM 2209 C CA . LEU B 1 129 ? 16.113 149.595 11.823 1.00 20.41 107 LEU B CA 1
ATOM 2210 C C . LEU B 1 129 ? 15.315 148.652 10.932 1.00 19.49 107 LEU B C 1
ATOM 2211 O O . LEU B 1 129 ? 15.670 147.477 10.788 1.00 20.19 107 LEU B O 1
ATOM 2216 N N . GLN B 1 130 ? 14.225 149.140 10.339 1.00 19.08 108 GLN B N 1
ATOM 2217 C CA . GLN B 1 130 ? 13.472 148.296 9.426 1.00 21.21 108 GLN B CA 1
ATOM 2218 C C . GLN B 1 130 ? 14.316 147.931 8.215 1.00 20.43 108 GLN B C 1
ATOM 2219 O O . GLN B 1 130 ? 14.333 146.771 7.796 1.00 18.57 108 GLN B O 1
ATOM 2225 N N . ALA B 1 131 ? 15.040 148.906 7.647 1.00 19.62 109 ALA B N 1
ATOM 2226 C CA . ALA B 1 131 ? 15.962 148.595 6.556 1.00 17.77 109 ALA B CA 1
ATOM 2227 C C . ALA B 1 131 ? 16.973 147.529 6.974 1.00 21.56 109 ALA B C 1
ATOM 2228 O O . ALA B 1 131 ? 17.234 146.584 6.219 1.00 22.73 109 ALA B O 1
ATOM 2230 N N . HIS B 1 132 ? 17.530 147.649 8.188 1.00 22.55 110 HIS B N 1
ATOM 2231 C CA . HIS B 1 132 ? 18.505 146.671 8.667 1.00 22.03 110 HIS B CA 1
ATOM 2232 C C . HIS B 1 132 ? 17.884 145.282 8.727 1.00 25.14 110 HIS B C 1
ATOM 2233 O O . HIS B 1 132 ? 18.495 144.302 8.287 1.00 24.01 110 HIS B O 1
ATOM 2240 N N . GLU B 1 133 ? 16.640 145.188 9.206 1.00 21.25 111 GLU B N 1
ATOM 2241 C CA . GLU B 1 133 ? 15.972 143.893 9.258 1.00 23.55 111 GLU B CA 1
ATOM 2242 C C . GLU B 1 133 ? 15.780 143.298 7.871 1.00 21.38 111 GLU B C 1
ATOM 2243 O O . GLU B 1 133 ? 15.827 142.079 7.713 1.00 22.59 111 GLU B O 1
ATOM 2249 N N . LEU B 1 134 ? 15.559 144.128 6.860 1.00 23.34 112 LEU B N 1
ATOM 2250 C CA . LEU B 1 134 ? 15.382 143.656 5.490 1.00 22.54 112 LEU B CA 1
ATOM 2251 C C . LEU B 1 134 ? 16.703 143.438 4.762 1.00 18.76 112 LEU B C 1
ATOM 2252 O O . LEU B 1 134 ? 16.712 143.358 3.530 1.00 20.00 112 LEU B O 1
ATOM 2257 N N . GLY B 1 135 ? 17.813 143.375 5.489 1.00 21.56 113 GLY B N 1
ATOM 2258 C CA . GLY B 1 135 ? 19.102 143.175 4.866 1.00 20.76 113 GLY B CA 1
ATOM 2259 C C . GLY B 1 135 ? 19.617 144.351 4.073 1.00 23.62 113 GLY B C 1
ATOM 2260 O O . GLY B 1 135 ? 20.405 144.158 3.139 1.00 26.27 113 GLY B O 1
ATOM 2261 N N . LEU B 1 136 ? 19.193 145.565 4.402 1.00 20.46 114 LEU B N 1
ATOM 2262 C CA . LEU B 1 136 ? 19.673 146.763 3.728 1.00 20.85 114 LEU B CA 1
ATOM 2263 C C . LEU B 1 136 ? 20.616 147.539 4.652 1.00 23.70 114 LEU B C 1
ATOM 2264 O O . LEU B 1 136 ? 20.541 147.435 5.879 1.00 26.16 114 LEU B O 1
ATOM 2269 N N . GLY B 1 137 ? 21.551 148.270 4.057 1.00 24.07 115 GLY B N 1
ATOM 2270 C CA . GLY B 1 137 ? 22.370 149.203 4.797 1.00 24.34 115 GLY B CA 1
ATOM 2271 C C . GLY B 1 137 ? 21.826 150.611 4.655 1.00 23.93 115 GLY B C 1
ATOM 2272 O O . GLY B 1 137 ? 21.121 150.922 3.695 1.00 21.64 115 GLY B O 1
ATOM 2273 N N . SER B 1 138 ? 22.149 151.469 5.623 1.00 23.23 116 SER B N 1
ATOM 2274 C CA . SER B 1 138 ? 21.675 152.849 5.545 1.00 19.30 116 SER B CA 1
ATOM 2275 C C . SER B 1 138 ? 22.661 153.794 6.213 1.00 17.78 116 SER B C 1
ATOM 2276 O O . SER B 1 138 ? 23.530 153.380 6.983 1.00 18.24 116 SER B O 1
ATOM 2279 N N . CYS B 1 139 ? 22.524 155.080 5.892 1.00 18.40 117 CYS B N 1
ATOM 2280 C CA . CYS B 1 139 ? 23.267 156.107 6.605 1.00 18.94 117 CYS B CA 1
ATOM 2281 C C . CYS B 1 139 ? 22.412 157.360 6.722 1.00 20.03 117 CYS B C 1
ATOM 2282 O O . CYS B 1 139 ? 21.736 157.765 5.772 1.00 16.97 117 CYS B O 1
ATOM 2285 N N . TRP B 1 140 ? 22.455 157.954 7.901 1.00 18.87 118 TRP B N 1
ATOM 2286 C CA . TRP B 1 140 ? 21.827 159.232 8.187 1.00 19.13 118 TRP B CA 1
ATOM 2287 C C . TRP B 1 140 ? 22.714 160.366 7.669 1.00 17.69 118 TRP B C 1
ATOM 2288 O O . TRP B 1 140 ? 23.921 160.380 7.924 1.00 18.80 118 TRP B O 1
ATOM 2299 N N . ILE B 1 141 ? 22.132 161.291 6.914 1.00 15.93 119 ILE B N 1
ATOM 2300 C CA . ILE B 1 141 ? 22.803 162.526 6.515 1.00 13.00 119 ILE B CA 1
ATOM 2301 C C . ILE B 1 141 ? 22.142 163.671 7.276 1.00 15.17 119 ILE B C 1
ATOM 2302 O O . ILE B 1 141 ? 20.957 163.960 7.074 1.00 16.88 119 ILE B O 1
ATOM 2307 N N . GLN B 1 142 ? 22.905 164.325 8.149 1.00 14.66 120 GLN B N 1
ATOM 2308 C CA . GLN B 1 142 ? 22.384 165.445 8.925 1.00 16.70 120 GLN B CA 1
ATOM 2309 C C . GLN B 1 142 ? 22.113 166.645 8.022 1.00 21.63 120 GLN B C 1
ATOM 2310 O O . GLN B 1 142 ? 22.965 167.037 7.215 1.00 24.09 120 GLN B O 1
ATOM 2316 N N . VAL B 1 143 ? 20.923 167.217 8.146 1.00 17.88 121 VAL B N 1
ATOM 2317 C CA . VAL B 1 143 ? 20.555 168.439 7.441 1.00 18.83 121 VAL B CA 1
ATOM 2318 C C . VAL B 1 143 ? 20.322 169.588 8.416 1.00 20.80 121 VAL B C 1
ATOM 2319 O O . VAL B 1 143 ? 20.851 170.681 8.227 1.00 19.27 121 VAL B O 1
ATOM 2323 N N . ARG B 1 144 ? 19.548 169.349 9.482 1.00 19.42 122 ARG B N 1
ATOM 2324 C CA . ARG B 1 144 ? 19.260 170.417 10.435 1.00 21.01 122 ARG B CA 1
ATOM 2325 C C . ARG B 1 144 ? 20.563 170.965 10.998 1.00 21.68 122 ARG B C 1
ATOM 2326 O O . ARG B 1 144 ? 21.467 170.199 11.354 1.00 21.40 122 ARG B O 1
ATOM 2334 N N . ASN B 1 145 ? 20.674 172.298 11.034 1.00 25.22 123 ASN B N 1
ATOM 2335 C CA . ASN B 1 145 ? 21.858 172.995 11.532 1.00 23.17 123 ASN B CA 1
ATOM 2336 C C . ASN B 1 145 ? 23.088 172.762 10.677 1.00 23.60 123 ASN B C 1
ATOM 2337 O O . ASN B 1 145 ? 24.209 172.863 11.180 1.00 21.37 123 ASN B O 1
ATOM 2342 N N . ARG B 1 146 ? 22.932 172.414 9.407 1.00 21.48 124 ARG B N 1
ATOM 2343 C CA . ARG B 1 146 ? 24.079 172.235 8.531 1.00 21.88 124 ARG B CA 1
ATOM 2344 C C . ARG B 1 146 ? 23.989 173.215 7.376 1.00 22.82 124 ARG B C 1
ATOM 2345 O O . ARG B 1 146 ? 22.894 173.509 6.886 1.00 21.54 124 ARG B O 1
ATOM 2353 N N . MET B 1 147 ? 25.151 173.695 6.933 1.00 24.47 125 MET B N 1
ATOM 2354 C CA . MET B 1 147 ? 25.241 174.655 5.843 1.00 24.43 125 MET B CA 1
ATOM 2355 C C . MET B 1 147 ? 25.294 173.937 4.502 1.00 21.34 125 MET B C 1
ATOM 2356 O O . MET B 1 147 ? 26.027 172.953 4.336 1.00 21.38 125 MET B O 1
ATOM 2361 N N . TYR B 1 148 ? 24.520 174.442 3.538 1.00 22.30 126 TYR B N 1
ATOM 2362 C CA . TYR B 1 148 ? 24.794 174.109 2.143 1.00 19.58 126 TYR B CA 1
ATOM 2363 C C . TYR B 1 148 ? 26.119 174.717 1.701 1.00 20.16 126 TYR B C 1
ATOM 2364 O O . TYR B 1 148 ? 27.003 174.017 1.188 1.00 18.09 126 TYR B O 1
ATOM 2373 N N . ASP B 1 149 ? 26.256 176.027 1.858 1.00 20.18 127 ASP B N 1
ATOM 2374 C CA . ASP B 1 149 ? 27.540 176.700 1.707 1.00 20.73 127 ASP B CA 1
ATOM 2375 C C . ASP B 1 149 ? 27.534 177.874 2.683 1.00 23.63 127 ASP B C 1
ATOM 2376 O O . ASP B 1 149 ? 26.726 177.911 3.612 1.00 27.06 127 ASP B O 1
ATOM 2381 N N . ASP B 1 150 ? 28.415 178.851 2.473 1.00 20.85 128 ASP B N 1
ATOM 2382 C CA . ASP B 1 150 ? 28.448 179.972 3.412 1.00 27.18 128 ASP B CA 1
ATOM 2383 C C . ASP B 1 150 ? 27.205 180.851 3.331 1.00 25.85 128 ASP B C 1
ATOM 2384 O O . ASP B 1 150 ? 26.884 181.525 4.315 1.00 31.18 128 ASP B O 1
ATOM 2389 N N . ASN B 1 151 ? 26.488 180.844 2.207 1.00 20.90 129 ASN B N 1
ATOM 2390 C CA . ASN B 1 151 ? 25.321 181.701 2.050 1.00 26.24 129 ASN B CA 1
ATOM 2391 C C . ASN B 1 151 ? 24.005 180.993 2.324 1.00 27.13 129 ASN B C 1
ATOM 2392 O O . ASN B 1 151 ? 23.011 181.667 2.606 1.00 31.58 129 ASN B O 1
ATOM 2397 N N . ILE B 1 152 ? 23.958 179.668 2.228 1.00 23.32 130 ILE B N 1
ATOM 2398 C CA . ILE B 1 152 ? 22.696 178.945 2.139 1.00 21.05 130 ILE B CA 1
ATOM 2399 C C . ILE B 1 152 ? 22.697 177.769 3.107 1.00 24.41 130 ILE B C 1
ATOM 2400 O O . ILE B 1 152 ? 23.697 177.054 3.235 1.00 21.92 130 ILE B O 1
ATOM 2405 N N . GLU B 1 153 ? 21.568 177.590 3.794 1.00 25.71 131 GLU B N 1
ATOM 2406 C CA . GLU B 1 153 ? 21.308 176.433 4.642 1.00 24.32 131 GLU B CA 1
ATOM 2407 C C . GLU B 1 153 ? 21.055 175.183 3.804 1.00 20.92 131 GLU B C 1
ATOM 2408 O O . GLU B 1 153 ? 20.429 175.239 2.743 1.00 19.75 131 GLU B O 1
ATOM 2414 N N . ALA B 1 154 ? 21.510 174.037 4.318 1.00 21.69 132 ALA B N 1
ATOM 2415 C CA . ALA B 1 154 ? 21.197 172.764 3.667 1.00 19.24 132 ALA B CA 1
ATOM 2416 C C . ALA B 1 154 ? 19.692 172.535 3.613 1.00 20.96 132 ALA B C 1
ATOM 2417 O O . ALA B 1 154 ? 19.166 172.062 2.601 1.00 19.36 132 ALA B O 1
ATOM 2419 N N . ASP B 1 155 ? 18.983 172.875 4.698 1.00 21.32 133 ASP B N 1
ATOM 2420 C CA . ASP B 1 155 ? 17.522 172.861 4.698 1.00 21.06 133 ASP B CA 1
ATOM 2421 C C . ASP B 1 155 ? 16.950 173.594 3.480 1.00 20.90 133 ASP B C 1
ATOM 2422 O O . ASP B 1 155 ? 16.095 173.064 2.752 1.00 20.16 133 ASP B O 1
ATOM 2427 N N . LYS B 1 156 ? 17.434 174.808 3.228 1.00 19.71 134 LYS B N 1
ATOM 2428 C CA . LYS B 1 156 ? 16.902 175.611 2.131 1.00 19.73 134 LYS B CA 1
ATOM 2429 C C . LYS B 1 156 ? 17.139 174.928 0.788 1.00 20.93 134 LYS B C 1
ATOM 2430 O O . LYS B 1 156 ? 16.234 174.844 -0.053 1.00 19.22 134 LYS B O 1
ATOM 2436 N N . TYR B 1 157 ? 18.360 174.435 0.571 1.00 17.84 135 TYR B N 1
ATOM 2437 C CA . TYR B 1 157 ? 18.695 173.806 -0.706 1.00 19.71 135 TYR B CA 1
ATOM 2438 C C . TYR B 1 157 ? 17.822 172.585 -0.969 1.00 21.75 135 TYR B C 1
ATOM 2439 O O . TYR B 1 157 ? 17.388 172.354 -2.107 1.00 22.04 135 TYR B O 1
ATOM 2448 N N . ILE B 1 158 ? 17.543 171.796 0.074 1.00 21.60 136 ILE B N 1
ATOM 2449 C CA . ILE B 1 158 ? 16.738 170.591 -0.116 1.00 18.19 136 ILE B CA 1
ATOM 2450 C C . ILE B 1 158 ? 15.290 170.956 -0.388 1.00 17.59 136 ILE B C 1
ATOM 2451 O O . ILE B 1 158 ? 14.619 170.313 -1.202 1.00 19.31 136 ILE B O 1
ATOM 2456 N N . ARG B 1 159 ? 14.787 172.002 0.267 1.00 20.27 137 ARG B N 1
ATOM 2457 C CA . ARG B 1 159 ? 13.409 172.404 0.019 1.00 19.93 137 ARG B CA 1
ATOM 2458 C C . ARG B 1 159 ? 13.235 172.939 -1.395 1.00 23.08 137 ARG B C 1
ATOM 2459 O O . ARG B 1 159 ? 12.170 172.755 -1.995 1.00 21.88 137 ARG B O 1
ATOM 2467 N N . GLU B 1 160 ? 14.252 173.617 -1.932 1.00 21.42 138 GLU B N 1
ATOM 2468 C CA . GLU B 1 160 ? 14.200 174.041 -3.329 1.00 26.47 138 GLU B CA 1
ATOM 2469 C C . GLU B 1 160 ? 14.208 172.841 -4.269 1.00 24.87 138 GLU B C 1
ATOM 2470 O O . GLU B 1 160 ? 13.435 172.791 -5.233 1.00 19.37 138 GLU B O 1
ATOM 2476 N N . GLU B 1 161 ? 15.075 171.863 -3.991 1.00 20.01 139 GLU B N 1
ATOM 2477 C CA . GLU B 1 161 ? 15.244 170.709 -4.866 1.00 23.71 139 GLU B CA 1
ATOM 2478 C C . GLU B 1 161 ? 14.023 169.796 -4.865 1.00 24.90 139 GLU B C 1
ATOM 2479 O O . GLU B 1 161 ? 13.768 169.097 -5.857 1.00 24.17 139 GLU B O 1
ATOM 2485 N N . LEU B 1 162 ? 13.266 169.771 -3.773 1.00 20.88 140 LEU B N 1
ATOM 2486 C CA . LEU B 1 162 ? 12.099 168.902 -3.681 1.00 24.94 140 LEU B CA 1
ATOM 2487 C C . LEU B 1 162 ? 10.783 169.675 -3.634 1.00 21.38 140 LEU B C 1
ATOM 2488 O O . LEU B 1 162 ? 9.736 169.071 -3.375 1.00 24.48 140 LEU B O 1
ATOM 2493 N N . LYS B 1 163 ? 10.806 170.989 -3.900 1.00 21.53 141 LYS B N 1
ATOM 2494 C CA . LYS B 1 163 ? 9.595 171.826 -3.938 1.00 21.71 141 LYS B CA 1
ATOM 2495 C C . LYS B 1 163 ? 8.834 171.775 -2.613 1.00 20.22 141 LYS B C 1
ATOM 2496 O O . LYS B 1 163 ? 7.606 171.685 -2.592 1.00 24.40 141 LYS B O 1
ATOM 2502 N N . VAL B 1 164 ? 9.562 171.834 -1.500 1.00 20.71 142 VAL B N 1
ATOM 2503 C CA . VAL B 1 164 ? 8.967 171.726 -0.165 1.00 20.19 142 VAL B CA 1
ATOM 2504 C C . VAL B 1 164 ? 8.535 173.101 0.337 1.00 24.10 142 VAL B C 1
ATOM 2505 O O . VAL B 1 164 ? 9.355 174.025 0.347 1.00 20.85 142 VAL B O 1
ATOM 2509 N N . PRO B 1 165 ? 7.303 173.274 0.813 1.00 22.12 143 PRO B N 1
ATOM 2510 C CA . PRO B 1 165 ? 6.882 174.590 1.320 1.00 22.97 143 PRO B CA 1
ATOM 2511 C C . PRO B 1 165 ? 7.658 175.013 2.564 1.00 29.72 143 PRO B C 1
ATOM 2512 O O . PRO B 1 165 ? 8.179 174.200 3.332 1.00 25.63 143 PRO B O 1
ATOM 2516 N N . SER B 1 166 ? 7.697 176.333 2.769 1.00 31.64 144 SER B N 1
ATOM 2517 C CA . SER B 1 166 ? 8.595 176.927 3.751 1.00 28.11 144 SER B CA 1
ATOM 2518 C C . SER B 1 166 ? 8.229 176.570 5.182 1.00 31.25 144 SER B C 1
ATOM 2519 O O . SER B 1 166 ? 9.084 176.681 6.066 1.00 34.91 144 SER B O 1
ATOM 2522 N N . LYS B 1 167 ? 6.989 176.139 5.439 1.00 28.43 145 LYS B N 1
ATOM 2523 C CA . LYS B 1 167 ? 6.615 175.801 6.807 1.00 28.90 145 LYS B CA 1
ATOM 2524 C C . LYS B 1 167 ? 7.289 174.524 7.316 1.00 30.27 145 LYS B C 1
ATOM 2525 O O . LYS B 1 167 ? 7.237 174.254 8.523 1.00 33.30 145 LYS B O 1
ATOM 2531 N N . TYR B 1 168 ? 7.903 173.731 6.442 1.00 27.04 146 TYR B N 1
ATOM 2532 C CA . TYR B 1 168 ? 8.603 172.511 6.826 1.00 25.01 146 TYR B CA 1
ATOM 2533 C C . TYR B 1 168 ? 10.088 172.793 6.994 1.00 24.35 146 TYR B C 1
ATOM 2534 O O . TYR B 1 168 ? 10.640 173.669 6.331 1.00 23.99 146 TYR B O 1
ATOM 2543 N N . SER B 1 169 ? 10.742 172.041 7.876 1.00 21.74 147 SER B N 1
ATOM 2544 C CA . SER B 1 169 ? 12.197 172.011 7.877 1.00 24.26 147 SER B CA 1
ATOM 2545 C C . SER B 1 169 ? 12.674 170.580 7.670 1.00 26.58 147 SER B C 1
ATOM 2546 O O . SER B 1 169 ? 11.972 169.614 8.000 1.00 24.86 147 SER B O 1
ATOM 2549 N N . VAL B 1 170 ? 13.863 170.453 7.090 1.00 21.93 148 VAL B N 1
ATOM 2550 C CA . VAL B 1 170 ? 14.422 169.151 6.743 1.00 22.55 148 VAL B CA 1
ATOM 2551 C C . VAL B 1 170 ? 15.289 168.680 7.903 1.00 21.06 148 VAL B C 1
ATOM 2552 O O . VAL B 1 170 ? 16.241 169.360 8.298 1.00 18.44 148 VAL B O 1
ATOM 2556 N N . GLU B 1 171 ? 14.954 167.521 8.460 1.00 17.34 149 GLU B N 1
ATOM 2557 C CA . GLU B 1 171 ? 15.727 167.011 9.585 1.00 18.38 149 GLU B CA 1
ATOM 2558 C C . GLU B 1 171 ? 16.973 166.282 9.104 1.00 18.52 149 GLU B C 1
ATOM 2559 O O . GLU B 1 171 ? 18.084 166.571 9.566 1.00 19.81 149 GLU B O 1
ATOM 2565 N N . CYS B 1 172 ? 16.805 165.345 8.167 1.00 19.65 150 CYS B N 1
ATOM 2566 C CA . CYS B 1 172 ? 17.888 164.485 7.705 1.00 18.86 150 CYS B CA 1
ATOM 2567 C C . CYS B 1 172 ? 17.450 163.765 6.434 1.00 18.43 150 CYS B C 1
ATOM 2568 O O . CYS B 1 172 ? 16.271 163.760 6.068 1.00 19.99 150 CYS B O 1
ATOM 2571 N N . ILE B 1 173 ? 18.423 163.162 5.760 1.00 16.96 151 ILE B N 1
ATOM 2572 C CA . ILE B 1 173 ? 18.181 162.219 4.672 1.00 17.47 151 ILE B CA 1
ATOM 2573 C C . ILE B 1 173 ? 18.760 160.878 5.083 1.00 14.37 151 ILE B C 1
ATOM 2574 O O . ILE B 1 173 ? 19.905 160.810 5.545 1.00 16.89 151 ILE B O 1
ATOM 2579 N N . ILE B 1 174 ? 17.987 159.815 4.908 1.00 15.84 152 ILE B N 1
ATOM 2580 C CA . ILE B 1 174 ? 18.478 158.462 5.138 1.00 18.44 152 ILE B CA 1
ATOM 2581 C C . ILE B 1 174 ? 18.715 157.813 3.776 1.00 19.30 152 ILE B C 1
ATOM 2582 O O . ILE B 1 174 ? 17.771 157.573 3.016 1.00 15.36 152 ILE B O 1
ATOM 2587 N N . SER B 1 175 ? 19.969 157.528 3.452 1.00 16.77 153 SER B N 1
ATOM 2588 C CA . SER B 1 175 ? 20.236 156.794 2.228 1.00 23.45 153 SER B CA 1
ATOM 2589 C C . SER B 1 175 ? 20.162 155.301 2.530 1.00 20.13 153 SER B C 1
ATOM 2590 O O . SER B 1 175 ? 20.485 154.860 3.634 1.00 20.73 153 SER B O 1
ATOM 2593 N N . ILE B 1 176 ? 19.697 154.534 1.548 1.00 20.87 154 ILE B N 1
ATOM 2594 C CA . ILE B 1 176 ? 19.348 153.127 1.739 1.00 20.66 154 ILE B CA 1
ATOM 2595 C C . ILE B 1 176 ? 19.805 152.344 0.511 1.00 22.08 154 ILE B C 1
ATOM 2596 O O . ILE B 1 176 ? 19.582 152.770 -0.629 1.00 20.55 154 ILE B O 1
ATOM 2601 N N . GLY B 1 177 ? 20.444 151.207 0.737 1.00 23.48 155 GLY B N 1
ATOM 2602 C CA . GLY B 1 177 ? 20.800 150.342 -0.375 1.00 21.84 155 GLY B CA 1
ATOM 2603 C C . GLY B 1 177 ? 21.452 149.078 0.135 1.00 23.08 155 GLY B C 1
ATOM 2604 O O . GLY B 1 177 ? 21.707 148.915 1.334 1.00 23.70 155 GLY B O 1
ATOM 2605 N N . TYR B 1 178 ? 21.705 148.171 -0.800 1.00 21.01 156 TYR B N 1
ATOM 2606 C CA . TYR B 1 178 ? 22.430 146.961 -0.453 1.00 22.70 156 TYR B CA 1
ATOM 2607 C C . TYR B 1 178 ? 23.900 147.313 -0.253 1.00 25.82 156 TYR B C 1
ATOM 2608 O O . TYR B 1 178 ? 24.505 147.978 -1.099 1.00 22.99 156 TYR B O 1
ATOM 2617 N N . SER B 1 179 ? 24.454 146.923 0.897 1.00 24.12 157 SER B N 1
ATOM 2618 C CA . SER B 1 179 ? 25.815 147.317 1.237 1.00 26.39 157 SER B CA 1
ATOM 2619 C C . SER B 1 179 ? 26.822 146.765 0.234 1.00 27.06 157 SER B C 1
ATOM 2620 O O . SER B 1 179 ? 26.741 145.607 -0.186 1.00 28.00 157 SER B O 1
ATOM 2623 N N . ASP B 1 180 ? 27.780 147.606 -0.145 1.00 26.45 158 ASP B N 1
ATOM 2624 C CA . ASP B 1 180 ? 28.935 147.181 -0.923 1.00 25.80 158 ASP B CA 1
ATOM 2625 C C . ASP B 1 180 ? 30.218 147.433 -0.143 1.00 28.96 158 ASP B C 1
ATOM 2626 O O . ASP B 1 180 ? 31.277 147.656 -0.729 1.00 28.19 158 ASP B O 1
ATOM 2631 N N . GLU B 1 181 ? 30.139 147.420 1.188 1.00 28.48 159 GLU B N 1
ATOM 2632 C CA . GLU B 1 181 ? 31.335 147.634 1.986 1.00 30.58 159 GLU B CA 1
ATOM 2633 C C . GLU B 1 181 ? 31.295 146.781 3.245 1.00 31.50 159 GLU B C 1
ATOM 2634 O O . GLU B 1 181 ? 30.229 146.434 3.757 1.00 29.64 159 GLU B O 1
ATOM 2640 N N . GLU B 1 182 ? 32.488 146.455 3.732 1.00 36.22 160 GLU B N 1
ATOM 2641 C CA . GLU B 1 182 ? 32.683 145.610 4.896 1.00 31.76 160 GLU B CA 1
ATOM 2642 C C . GLU B 1 182 ? 32.770 146.468 6.159 1.00 35.32 160 GLU B C 1
ATOM 2643 O O . GLU B 1 182 ? 33.580 147.402 6.228 1.00 36.57 160 GLU B O 1
ATOM 2649 N N . LYS B 1 183 ? 31.938 146.150 7.153 1.00 31.62 161 LYS B N 1
ATOM 2650 C CA . LYS B 1 183 ? 31.958 146.820 8.448 1.00 28.33 161 LYS B CA 1
ATOM 2651 C C . LYS B 1 183 ? 31.883 145.761 9.536 1.00 30.83 161 LYS B C 1
ATOM 2652 O O . LYS B 1 183 ? 31.119 144.805 9.410 1.00 31.11 161 LYS B O 1
ATOM 2658 N N . LYS B 1 184 ? 32.662 145.932 10.602 1.00 33.10 162 LYS B N 1
ATOM 2659 C CA . LYS B 1 184 ? 32.643 144.977 11.710 1.00 40.00 162 LYS B CA 1
ATOM 2660 C C . LYS B 1 184 ? 31.424 145.206 12.600 1.00 34.75 162 LYS B C 1
ATOM 2661 O O . LYS B 1 184 ? 30.960 146.335 12.777 1.00 35.37 162 LYS B O 1
ATOM 2667 N N . ALA B 1 185 ? 30.903 144.122 13.166 1.00 29.58 163 ALA B N 1
ATOM 2668 C CA . ALA B 1 185 ? 29.849 144.256 14.161 1.00 30.39 163 ALA B CA 1
ATOM 2669 C C . ALA B 1 185 ? 30.425 144.733 15.487 1.00 26.44 163 ALA B C 1
ATOM 2670 O O . ALA B 1 185 ? 31.578 144.460 15.821 1.00 29.88 163 ALA B O 1
ATOM 2672 N N . TYR B 1 186 ? 29.612 145.464 16.243 1.00 28.85 164 TYR B N 1
ATOM 2673 C CA . TYR B 1 186 ? 29.987 145.805 17.606 1.00 26.90 164 TYR B CA 1
ATOM 2674 C C . TYR B 1 186 ? 29.955 144.560 18.480 1.00 25.82 164 TYR B C 1
ATOM 2675 O O . TYR B 1 186 ? 29.272 143.581 18.185 1.00 27.03 164 TYR B O 1
ATOM 2684 N N . ASN B 1 187 ? 30.682 144.616 19.584 1.00 27.70 165 ASN B N 1
ATOM 2685 C CA . ASN B 1 187 ? 30.615 143.573 20.589 1.00 29.70 165 ASN B CA 1
ATOM 2686 C C . ASN B 1 187 ? 30.631 144.244 21.955 1.00 32.05 165 ASN B C 1
ATOM 2687 O O . ASN B 1 187 ? 30.707 145.472 22.066 1.00 32.23 165 ASN B O 1
ATOM 2692 N N . ASP B 1 188 ? 30.583 143.429 23.006 1.00 30.14 166 ASP B N 1
ATOM 2693 C CA . ASP B 1 188 ? 30.348 143.977 24.334 1.00 35.31 166 ASP B CA 1
ATOM 2694 C C . ASP B 1 188 ? 31.470 144.885 24.799 1.00 34.01 166 ASP B C 1
ATOM 2695 O O . ASP B 1 188 ? 31.236 145.732 25.670 1.00 32.69 166 ASP B O 1
ATOM 2700 N N . SER B 1 189 ? 32.674 144.736 24.236 1.00 32.47 167 SER B N 1
ATOM 2701 C CA . SER B 1 189 ? 33.775 145.631 24.574 1.00 33.29 167 SER B CA 1
ATOM 2702 C C . SER B 1 189 ? 33.582 147.031 24.014 1.00 35.95 167 SER B C 1
ATOM 2703 O O . SER B 1 189 ? 34.296 147.949 24.432 1.00 34.34 167 SER B O 1
ATOM 2706 N N . ASP B 1 190 ? 32.648 147.215 23.077 1.00 32.48 168 ASP B N 1
ATOM 2707 C CA . ASP B 1 190 ? 32.354 148.539 22.545 1.00 35.91 168 ASP B CA 1
ATOM 2708 C C . ASP B 1 190 ? 31.392 149.321 23.423 1.00 31.99 168 ASP B C 1
ATOM 2709 O O . ASP B 1 190 ? 31.220 150.522 23.206 1.00 37.95 168 ASP B O 1
ATOM 2714 N N . LEU B 1 191 ? 30.787 148.680 24.415 1.00 33.89 169 LEU B N 1
ATOM 2715 C CA . LEU B 1 191 ? 29.769 149.318 25.238 1.00 31.18 169 LEU B CA 1
ATOM 2716 C C . LEU B 1 191 ? 30.425 150.190 26.306 1.00 36.43 169 LEU B C 1
ATOM 2717 O O . LEU B 1 191 ? 31.200 149.696 27.133 1.00 34.95 169 LEU B O 1
ATOM 2722 N N . ASP B 1 192 ? 30.100 151.487 26.293 1.00 32.28 170 ASP B N 1
ATOM 2723 C CA . ASP B 1 192 ? 30.679 152.475 27.207 1.00 31.26 170 ASP B CA 1
ATOM 2724 C C . ASP B 1 192 ? 29.842 152.527 28.484 1.00 29.70 170 ASP B C 1
ATOM 2725 O O . ASP B 1 192 ? 29.071 153.456 28.720 1.00 27.00 170 ASP B O 1
ATOM 2730 N N . TYR B 1 193 ? 30.024 151.511 29.337 1.00 27.80 171 TYR B N 1
ATOM 2731 C CA . TYR B 1 193 ? 29.229 151.417 30.562 1.00 29.75 171 TYR B CA 1
ATOM 2732 C C . TYR B 1 193 ? 29.481 152.570 31.535 1.00 28.55 171 TYR B C 1
ATOM 2733 O O . TYR B 1 193 ? 28.637 152.823 32.405 1.00 30.45 171 TYR B O 1
ATOM 2742 N N . LYS B 1 194 ? 30.614 153.271 31.419 1.00 28.30 172 LYS B N 1
ATOM 2743 C CA . LYS B 1 194 ? 30.850 154.461 32.234 1.00 27.69 172 LYS B CA 1
ATOM 2744 C C . LYS B 1 194 ? 29.795 155.544 32.017 1.00 32.02 172 LYS B C 1
ATOM 2745 O O . LYS B 1 194 ? 29.729 156.486 32.814 1.00 27.62 172 LYS B O 1
ATOM 2751 N N . LYS B 1 195 ? 28.989 155.457 30.957 1.00 27.91 173 LYS B N 1
ATOM 2752 C CA . LYS B 1 195 ? 27.971 156.467 30.702 1.00 28.07 173 LYS B CA 1
ATOM 2753 C C . LYS B 1 195 ? 26.659 156.168 31.402 1.00 25.93 173 LYS B C 1
ATOM 2754 O O . LYS B 1 195 ? 25.670 156.875 31.160 1.00 23.15 173 LYS B O 1
ATOM 2760 N N . VAL B 1 196 ? 26.626 155.144 32.254 1.00 25.70 174 VAL B N 1
ATOM 2761 C CA . VAL B 1 196 ? 25.438 154.787 33.020 1.00 25.90 174 VAL B CA 1
ATOM 2762 C C . VAL B 1 196 ? 25.644 155.208 34.467 1.00 25.79 174 VAL B C 1
ATOM 2763 O O . VAL B 1 196 ? 26.602 154.774 35.123 1.00 26.21 174 VAL B O 1
ATOM 2767 N N . HIS B 1 197 ? 24.731 156.042 34.956 1.00 21.95 175 HIS B N 1
ATOM 2768 C CA . HIS B 1 197 ? 24.695 156.537 36.320 1.00 22.60 175 HIS B CA 1
ATOM 2769 C C . HIS B 1 197 ? 23.455 155.973 37.000 1.00 26.05 175 HIS B C 1
ATOM 2770 O O . HIS B 1 197 ? 22.446 155.701 36.343 1.00 24.17 175 HIS B O 1
ATOM 2777 N N . PHE B 1 198 ? 23.526 155.798 38.320 1.00 25.41 176 PHE B N 1
ATOM 2778 C CA . PHE B 1 198 ? 22.440 155.180 39.070 1.00 26.96 176 PHE B CA 1
ATOM 2779 C C . PHE B 1 198 ? 21.943 156.160 40.131 1.00 27.09 176 PHE B C 1
ATOM 2780 O O . PHE B 1 198 ? 22.681 156.514 41.054 1.00 28.85 176 PHE B O 1
ATOM 2788 N N . ASN B 1 199 ? 20.696 156.607 39.982 1.00 25.00 177 ASN B N 1
ATOM 2789 C CA . ASN B 1 199 ? 19.907 157.386 40.936 1.00 27.53 177 ASN B CA 1
ATOM 2790 C C . ASN B 1 199 ? 20.415 158.801 41.155 1.00 29.99 177 ASN B C 1
ATOM 2791 O O . ASN B 1 199 ? 19.849 159.513 41.982 1.00 36.05 177 ASN B O 1
ATOM 2796 N N . ASN B 1 200 ? 21.458 159.222 40.452 1.00 30.75 178 ASN B N 1
ATOM 2797 C CA . ASN B 1 200 ? 22.061 160.549 40.439 1.00 24.90 178 ASN B CA 1
ATOM 2798 C C . ASN B 1 200 ? 23.198 160.450 39.437 1.00 27.62 178 ASN B C 1
ATOM 2799 O O . ASN B 1 200 ? 23.677 159.350 39.142 1.00 26.22 178 ASN B O 1
ATOM 2804 N N . PHE B 1 201 ? 23.648 161.599 38.948 1.00 24.11 179 PHE B N 1
ATOM 2805 C CA . PHE B 1 201 ? 24.767 161.659 38.006 1.00 24.95 179 PHE B CA 1
ATOM 2806 C C . PHE B 1 201 ? 26.024 160.991 38.573 1.00 25.88 179 PHE B C 1
ATOM 2807 O O . PHE B 1 201 ? 26.302 161.135 39.760 1.00 26.75 179 PHE B O 1
#

Radius of gyration: 19.52 Å; Cα contacts (8 Å, |Δi|>4): 756; chains: 2; bounding box: 40×41×57 Å

CATH classification: 3.40.109.10

Solvent-accessible surface area: 14617 Å² total; per-residue (Å²): 48,27,40,38,0,45,128,15,66,26,11,112,118,16,100,152,72,128,10,67,153,83,35,24,54,81,0,12,57,0,0,1,5,5,29,19,31,148,56,72,55,0,0,16,0,0,5,0,75,60,130,104,36,3,62,45,0,4,79,0,43,41,165,21,36,0,83,32,0,97,96,8,25,6,0,0,0,0,0,0,6,90,133,87,15,61,0,26,14,4,2,0,0,8,0,0,3,3,0,10,3,1,0,34,82,22,56,8,8,10,5,45,0,15,1,32,77,32,89,48,35,119,131,72,93,0,17,90,50,0,32,102,36,0,159,11,56,79,79,11,11,0,0,0,0,0,0,0,0,48,40,57,57,170,83,167,51,61,82,71,93,55,12,32,120,150,10,19,27,112,50,46,74,50,27,37,52,2,36,145,15,57,28,13,109,102,7,93,146,74,135,19,68,122,110,45,16,55,86,0,8,47,0,0,1,5,6,28,19,26,157,56,64,48,0,0,15,0,0,4,0,77,67,130,118,27,2,57,55,0,6,81,0,39,41,182,17,35,0,91,39,0,113,94,6,17,4,0,0,0,0,0,0,12,96,127,88,10,69,0,30,12,4,1,0,0,7,0,0,3,2,0,11,3,1,0,37,84,30,54,8,8,10,5,45,1,17,0,32,79,41,94,43,42,133,135,62,72,0,24,90,33,0,32,104,40,0,124,10,58,83,76,18,11,1,0,0,0,0,0,0,0,47,39,61,55,171,82,107,50,50,73,63,106,37,10,49,108,182,21,23,28,129,46,53,78

Nearest PDB structures (foldseek):
  5j6c-assembly1_B  TM=1.004E+00  e=9.831E-34  Clostridioides difficile R20291
  8cqu-assembly1_A  TM=9.829E-01  e=2.505E-22  Bacteroides thetaiotaomicron
  8cqu-assembly1_B  TM=9.340E-01  e=5.345E-18  Bacteroides thetaiotaomicron
  3kwk-assembly1_A-2  TM=9.508E-01  e=6.725E-16  Bacteroides thetaiotaomicron VPI-5482
  7vqk-assembly1_B  TM=7.919E-01  e=2.911E-09  Streptomyces sp. KIB-H033

Sequence (346 aa):
MIGFLKKRRSIRKYKDVEVEKEKLDKILKAALLAPSSKGLRTWEFIVVDDKEKLINLSQCRTKGGGFFLKNAPLAIVIIADKEKNDVWIEDASIAASYIQLQAHELGLGSCWIQVRNRMYDDNIEADKYIREELKVPSKYSVECIISIGYSDEEKKAYNDSDLDYKKVHFNNFMIGFLKKRRSIRKYKDVEVEKEKLDKILKAALLAPSSKGLRTWEFIVVDDKEKLINLSQCRTKGGGFFLKNAPLAIVIIADKEKNDVWIEDASIAASYIQLQAHELGLGSCWIQVRNRMYDDNIEADKYIREELKVPSKYSVECIISIGYSDEEKKAYNDSDLDYKKVHFNNF

Secondary structure (DSSP, 8-state):
-HHHHHT--B---B-S-PPPHHHHHHHHHHHHT---GGG---EEEEEE--HHHHHHHHTSSTTSSSGGGGG-SEEEEEEEETTT-TTHHHHHHHHHHHHHHHHHHTT-EEEEEE-TT-BSSSSSBHHHHHHHHHT--TTEEEEEEEEEE-B-S--PPP-GGG--GGGEEES--/-HHHHHT------B-S-PPPHHHHHHHHHHHHT---GGG---EEEEEE--HHHHHHHHTSSTTSSSGGGGG-SEEEEEEEETTT-TTHHHHHHHHHHHHHHHHHHTT-EEEEEE-TT-BSSSSSBHHHHHHHHTT--TTEEEEEEEEEE-B-S--PPP-GGG--GGGEEES--

B-factor: mean 25.02, std 6.84, range [12.71, 67.08]

Foldseek 3Di:
DVQLQLQADAFLAFDQDADDPVLVVQLVVLLVPFDDVVSLLQKDKDKDQPLVLQCLLQLLAVVDQRVSSSRFRIKIWIKGQCVSDVVVLVSSVRSVVSSQSSLSVVQKHKHKGAQVPGASDPPGGSQVSNCVSVVPDPSMTTGTMIGMHHHPDDDHGHDPVNDDCVPDDPPDD/DVQLQLPADAFLAFDQDADDPVLVVVLVVLLVPFDDVVSPLQKDKDKDQDLVLQCQLQLLAVVDQRVSSNRFRIKIWIKGQCVVDVVVLVSSVRSVVSSQSSLSVVQKHKHKGAQPPGPSDPVGGSQVSNCVSVVNDPSMGTGIMMGMHHHPDDDHGDDPVVDPCVVDDPPDD